Protein AF-A0A7S1ELA1-F1 (afdb_monomer_lite)

Structure (mmCIF, N/CA/C/O backbone):
data_AF-A0A7S1ELA1-F1
#
_entry.id   AF-A0A7S1ELA1-F1
#
loop_
_atom_site.group_PDB
_atom_site.id
_atom_site.type_symbol
_atom_site.label_atom_id
_atom_site.label_alt_id
_atom_site.label_comp_id
_atom_site.label_asym_id
_atom_site.label_entity_id
_atom_site.label_seq_id
_atom_site.pdbx_PDB_ins_code
_atom_site.Cartn_x
_atom_site.Cartn_y
_atom_site.Cartn_z
_atom_site.occupancy
_atom_site.B_iso_or_equiv
_atom_site.auth_seq_id
_atom_site.auth_comp_id
_atom_site.auth_asym_id
_atom_site.auth_atom_id
_atom_site.pdbx_PDB_model_num
ATOM 1 N N . MET A 1 1 ? -22.057 29.064 -6.675 1.00 36.59 1 MET A N 1
ATOM 2 C CA . MET A 1 1 ? -20.783 28.482 -6.208 1.00 36.59 1 MET A CA 1
ATOM 3 C C . MET A 1 1 ? -21.069 27.805 -4.881 1.00 36.59 1 MET A C 1
ATOM 5 O O . MET A 1 1 ? -21.291 28.496 -3.899 1.00 36.59 1 MET A O 1
ATOM 9 N N . SER A 1 2 ? -21.217 26.482 -4.876 1.00 41.62 2 SER A N 1
ATOM 10 C CA . SER A 1 2 ? -21.390 25.714 -3.641 1.00 41.62 2 SER A CA 1
ATOM 11 C C . SER A 1 2 ? -20.034 25.632 -2.949 1.00 41.62 2 SER A C 1
ATOM 13 O O . SER A 1 2 ? -19.127 24.984 -3.473 1.00 41.62 2 SER A O 1
ATOM 15 N N . HIS A 1 3 ? -19.881 26.321 -1.819 1.00 45.28 3 HIS A N 1
ATOM 16 C CA . HIS A 1 3 ? -18.732 26.121 -0.943 1.00 45.28 3 HIS A CA 1
ATOM 17 C C . HIS A 1 3 ? -18.711 24.647 -0.526 1.00 45.28 3 HIS A C 1
ATOM 19 O O . HIS A 1 3 ? -19.636 24.166 0.127 1.00 45.28 3 HIS A O 1
ATOM 25 N N . VAL A 1 4 ? -17.686 23.918 -0.963 1.00 41.56 4 VAL A N 1
ATOM 26 C CA . VAL A 1 4 ? -17.366 22.606 -0.405 1.00 41.56 4 VAL A CA 1
ATOM 27 C C . VAL A 1 4 ? -16.829 22.896 0.990 1.00 41.56 4 VAL A C 1
ATOM 29 O O . VAL A 1 4 ? -15.761 23.489 1.115 1.00 41.56 4 VAL A O 1
ATOM 32 N N . LEU A 1 5 ? -17.619 22.576 2.016 1.00 42.81 5 LEU A N 1
ATOM 33 C CA . LEU A 1 5 ? -17.199 22.690 3.412 1.00 42.81 5 LEU A CA 1
ATOM 34 C C . LEU A 1 5 ? -15.934 21.851 3.598 1.00 42.81 5 LEU A C 1
ATOM 36 O O . LEU A 1 5 ? -15.904 20.680 3.205 1.00 42.81 5 LEU A O 1
ATOM 40 N N . SER A 1 6 ? -14.888 22.459 4.150 1.00 49.41 6 SER A N 1
ATOM 41 C CA . SER A 1 6 ? -13.685 21.725 4.523 1.00 49.41 6 SER A CA 1
ATOM 42 C C . SER A 1 6 ? -14.005 20.736 5.651 1.00 49.41 6 SER A C 1
ATOM 44 O O . SER A 1 6 ? -15.037 20.836 6.322 1.00 49.41 6 SER A O 1
ATOM 46 N N . THR A 1 7 ? -13.130 19.755 5.874 1.00 40.16 7 THR A N 1
ATOM 47 C CA . THR A 1 7 ? -13.287 18.808 6.987 1.00 40.16 7 THR A CA 1
ATOM 48 C C . THR A 1 7 ? -13.355 19.538 8.334 1.00 40.16 7 THR A C 1
ATOM 50 O O . THR A 1 7 ? -14.130 19.138 9.196 1.00 40.16 7 THR A O 1
ATOM 53 N N . GLU A 1 8 ? -12.617 20.643 8.488 1.00 50.28 8 GLU A N 1
ATOM 54 C CA . GLU A 1 8 ? -12.678 21.508 9.674 1.00 50.28 8 GLU A CA 1
ATOM 55 C C . GLU A 1 8 ? -14.036 22.208 9.805 1.00 50.28 8 GLU A C 1
ATOM 57 O O . GLU A 1 8 ? -14.624 22.175 10.884 1.00 50.28 8 GLU A O 1
ATOM 62 N N . ASP A 1 9 ? -14.601 22.733 8.712 1.00 53.78 9 ASP A N 1
ATOM 63 C CA . ASP A 1 9 ? -15.924 23.375 8.744 1.00 53.78 9 ASP A CA 1
ATOM 64 C C . ASP A 1 9 ? -17.039 22.382 9.111 1.00 53.78 9 ASP A C 1
ATOM 66 O O . ASP A 1 9 ? -17.985 22.728 9.822 1.00 53.78 9 ASP A O 1
ATOM 70 N N . LEU A 1 10 ? -16.940 21.131 8.646 1.00 49.41 10 LEU A N 1
ATOM 71 C CA . LEU A 1 10 ? -17.872 20.062 9.017 1.00 49.41 10 LEU A CA 1
ATOM 72 C C . LEU A 1 10 ? -17.740 19.684 10.496 1.00 49.41 10 LEU A C 1
ATOM 74 O O . LEU A 1 10 ? -18.758 19.463 11.154 1.00 49.41 10 LEU A O 1
ATOM 78 N N . ILE A 1 11 ? -16.512 19.636 11.021 1.00 51.12 11 ILE A N 1
ATOM 79 C CA . ILE A 1 11 ? -16.245 19.363 12.437 1.00 51.12 11 ILE A CA 1
ATOM 80 C C . ILE A 1 11 ? -16.787 20.495 13.308 1.00 51.12 11 ILE A C 1
ATOM 82 O O . ILE A 1 11 ? -17.469 20.211 14.288 1.00 51.12 11 ILE A O 1
ATOM 86 N N . ASP A 1 12 ? -16.553 21.758 12.953 1.00 63.66 12 ASP A N 1
ATOM 87 C CA . ASP A 1 12 ? -17.042 22.898 13.732 1.00 63.66 12 ASP A CA 1
ATOM 88 C C . ASP A 1 12 ? -18.564 23.064 13.639 1.00 63.66 12 ASP A C 1
ATOM 90 O O . ASP A 1 12 ? -19.205 23.388 14.640 1.00 63.66 12 ASP A O 1
ATOM 94 N N . THR A 1 13 ? -19.174 22.750 12.492 1.00 63.47 13 THR A N 1
ATOM 95 C CA . THR A 1 13 ? -20.641 22.738 12.338 1.00 63.47 13 THR A CA 1
ATOM 96 C C . THR A 1 13 ? -21.285 21.608 13.145 1.00 63.47 13 THR A C 1
ATOM 98 O O . THR A 1 13 ? -22.308 21.807 13.808 1.00 63.47 13 THR A O 1
ATOM 101 N N . ALA A 1 14 ? -20.686 20.412 13.132 1.00 53.38 14 ALA A N 1
ATOM 102 C CA . ALA A 1 14 ? -21.126 19.307 13.978 1.00 53.38 14 ALA A CA 1
ATOM 103 C C . ALA A 1 14 ? -20.941 19.658 15.461 1.00 53.38 14 ALA A C 1
ATOM 105 O O . ALA A 1 14 ? -21.849 19.449 16.257 1.00 53.38 14 ALA A O 1
ATOM 106 N N . TYR A 1 15 ? -19.817 20.277 15.824 1.00 62.12 15 TYR A N 1
ATOM 107 C CA . TYR A 1 15 ? -19.532 20.717 17.185 1.00 62.12 15 TYR A CA 1
ATOM 108 C C . TYR A 1 15 ? -20.533 21.769 17.665 1.00 62.12 15 TYR A C 1
ATOM 110 O O . TYR A 1 15 ? -21.068 21.640 18.759 1.00 62.12 15 TYR A O 1
ATOM 118 N N . SER A 1 16 ? -20.850 22.787 16.857 1.00 66.69 16 SER A N 1
ATOM 119 C CA . SER A 1 16 ? -21.819 23.819 17.242 1.00 66.69 16 SER A CA 1
ATOM 120 C C . SER A 1 16 ? -23.231 23.269 17.414 1.00 66.69 16 SER A C 1
ATOM 122 O O . SER A 1 16 ? -23.987 23.815 18.210 1.00 66.69 16 SER A O 1
ATOM 124 N N . SER A 1 17 ? -23.573 22.223 16.657 1.00 63.19 17 SER A N 1
ATOM 125 C CA . SER A 1 17 ? -24.885 21.570 16.691 1.00 63.19 17 SER A CA 1
ATOM 126 C C . SER A 1 17 ? -25.002 20.550 17.826 1.00 63.19 17 SER A C 1
ATOM 128 O O . SER A 1 17 ? -26.089 20.348 18.344 1.00 63.19 17 SER A O 1
ATOM 130 N N . LEU A 1 18 ? -23.887 19.928 18.226 1.00 60.69 18 LEU A N 1
ATOM 131 C CA . LEU A 1 18 ? -23.827 18.902 19.271 1.00 60.69 18 LEU A CA 1
ATOM 132 C C . LEU A 1 18 ? -23.407 19.451 20.641 1.00 60.69 18 LEU A C 1
ATOM 134 O O . LEU A 1 18 ? -23.527 18.741 21.636 1.00 60.69 18 LEU A O 1
ATOM 138 N N . LYS A 1 19 ? -22.911 20.695 20.729 1.00 64.12 19 LYS A N 1
ATOM 139 C CA . LYS A 1 19 ? -22.443 21.289 21.997 1.00 64.12 19 LYS A CA 1
ATOM 140 C C . LYS A 1 19 ? -23.517 21.362 23.081 1.00 64.12 19 LYS A C 1
ATOM 142 O O . LYS A 1 19 ? -23.171 21.426 24.253 1.00 64.12 19 LYS A O 1
ATOM 147 N N . ASP A 1 20 ? -24.782 21.411 22.672 1.00 64.88 20 ASP A N 1
ATOM 148 C CA . ASP A 1 20 ? -25.919 21.484 23.586 1.00 64.88 20 ASP A CA 1
ATOM 149 C C . ASP A 1 20 ? -26.372 20.072 24.024 1.00 64.88 20 ASP A C 1
ATOM 151 O O . ASP A 1 20 ? -26.994 19.930 25.075 1.00 64.88 20 ASP A O 1
ATOM 155 N N . ASP A 1 21 ? -25.991 19.028 23.273 1.00 65.62 21 ASP A N 1
ATOM 156 C CA . ASP A 1 21 ? -26.303 17.616 23.545 1.00 65.62 21 ASP A CA 1
ATOM 157 C C . ASP A 1 21 ? -25.185 16.881 24.313 1.00 65.62 21 ASP A C 1
ATOM 159 O O . ASP A 1 21 ? -25.424 15.833 24.918 1.00 65.62 21 ASP A O 1
ATOM 163 N N . PHE A 1 22 ? -23.956 17.408 24.297 1.00 61.78 22 PHE A N 1
ATOM 164 C CA . PHE A 1 22 ? -22.779 16.795 24.919 1.00 61.78 22 PHE A CA 1
ATOM 165 C C . PHE A 1 22 ? -22.140 17.704 25.969 1.00 61.78 22 PHE A C 1
ATOM 167 O O . PHE A 1 22 ? -22.040 18.914 25.798 1.00 61.78 22 PHE A O 1
ATOM 174 N N . ASP A 1 23 ? -21.632 17.098 27.044 1.00 72.69 23 ASP A N 1
ATOM 175 C CA . ASP A 1 23 ? -20.918 17.812 28.103 1.00 72.69 23 ASP A CA 1
ATOM 176 C C . ASP A 1 23 ? -19.706 18.597 27.526 1.00 72.69 23 ASP A C 1
ATOM 178 O O . ASP A 1 23 ? -18.826 17.997 26.892 1.00 72.69 23 ASP A O 1
ATOM 182 N N . PRO A 1 24 ? -19.614 19.926 27.749 1.00 67.81 24 PRO A N 1
ATOM 183 C CA . PRO A 1 24 ? -18.499 20.763 27.299 1.00 67.81 24 PRO A CA 1
ATOM 184 C C . PRO A 1 24 ? -17.113 20.268 27.736 1.00 67.81 24 PRO A C 1
ATOM 186 O O . PRO A 1 24 ? -16.129 20.475 27.015 1.00 67.81 24 PRO A O 1
ATOM 189 N N . ALA A 1 25 ? -17.017 19.596 28.889 1.00 69.56 25 ALA A N 1
ATOM 190 C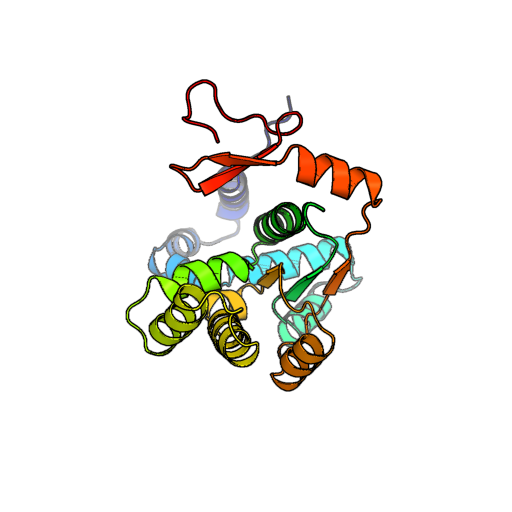 CA . ALA A 1 25 ? -15.783 18.975 29.367 1.00 69.56 25 ALA A CA 1
ATOM 191 C C . ALA A 1 25 ? -15.377 17.768 28.501 1.00 69.56 25 ALA A C 1
ATOM 193 O O . ALA A 1 25 ? -14.196 17.525 28.242 1.00 69.56 25 ALA A O 1
ATOM 194 N N . LEU A 1 26 ? -16.361 17.029 27.993 1.00 65.38 26 LEU A N 1
ATOM 195 C CA . LEU A 1 26 ? -16.178 15.886 27.098 1.00 65.38 26 LEU A CA 1
ATOM 196 C C . LEU A 1 26 ? -15.695 16.355 25.719 1.00 65.38 26 LEU A C 1
ATOM 198 O O . LEU A 1 26 ? -14.779 15.774 25.142 1.00 65.38 26 LEU A O 1
ATOM 202 N N . LEU A 1 27 ? -16.226 17.480 25.242 1.00 63.69 27 LEU A N 1
ATOM 203 C CA . LEU A 1 27 ? -15.816 18.112 23.990 1.00 63.69 27 LEU A CA 1
ATOM 204 C C . LEU A 1 27 ? -14.393 18.694 24.033 1.00 63.69 27 LEU A C 1
ATOM 206 O O . LEU A 1 27 ? -13.625 18.532 23.081 1.00 63.69 27 LEU A O 1
ATOM 210 N N . THR A 1 28 ? -14.000 19.310 25.151 1.00 69.19 28 THR A N 1
ATOM 211 C CA . THR A 1 28 ? -12.598 19.710 25.382 1.00 69.19 28 THR A CA 1
ATOM 212 C C . THR A 1 28 ? -11.673 18.499 25.509 1.00 69.19 28 THR A C 1
ATOM 214 O O . THR A 1 28 ? -10.551 18.540 25.008 1.00 69.19 28 THR A O 1
ATOM 217 N N . THR A 1 29 ? -12.149 17.396 26.095 1.00 71.12 29 THR A N 1
ATOM 218 C CA . THR A 1 29 ? -11.394 16.136 26.197 1.00 71.12 29 THR A CA 1
ATOM 219 C C . THR A 1 29 ? -11.159 15.489 24.829 1.00 71.12 29 THR A C 1
ATOM 221 O O . THR A 1 29 ? -10.041 15.065 24.552 1.00 71.12 29 THR A O 1
ATOM 224 N N . ILE A 1 30 ? -12.153 15.467 23.933 1.00 64.75 30 ILE A N 1
ATOM 225 C CA . ILE A 1 30 ? -11.992 14.963 22.552 1.00 64.75 30 ILE A CA 1
ATOM 226 C C . ILE A 1 30 ? -10.934 15.771 21.784 1.00 64.75 30 ILE A C 1
ATOM 228 O O . ILE A 1 30 ? -10.172 15.213 20.994 1.00 64.75 30 ILE A O 1
ATOM 232 N N . ARG A 1 31 ? -10.850 17.080 22.046 1.00 67.00 31 ARG A N 1
ATOM 233 C CA . ARG A 1 31 ? -9.842 17.980 21.463 1.00 67.00 31 ARG A CA 1
ATOM 234 C C . ARG A 1 31 ? -8.469 17.887 22.141 1.00 67.00 31 ARG A C 1
ATOM 236 O O . ARG A 1 31 ? -7.529 18.532 21.684 1.00 67.00 31 ARG A O 1
ATOM 243 N N . ALA A 1 32 ? -8.319 17.103 23.210 1.00 76.38 32 ALA A N 1
ATOM 244 C CA . ALA A 1 32 ? -7.032 16.949 23.869 1.00 76.38 32 ALA A CA 1
ATOM 245 C C . ALA A 1 32 ? -6.036 16.223 22.940 1.00 76.38 32 ALA A C 1
ATOM 247 O O . ALA A 1 32 ? -6.387 15.188 22.362 1.00 76.38 32 ALA A O 1
ATOM 248 N N . PRO A 1 33 ? -4.768 16.676 22.852 1.00 74.81 33 PRO A N 1
ATOM 249 C CA . PRO A 1 33 ? -3.760 16.059 21.986 1.00 74.81 33 PRO A CA 1
ATOM 250 C C . PRO A 1 33 ? -3.589 14.556 22.221 1.00 74.81 33 PRO A C 1
ATOM 252 O O . PRO A 1 33 ? -3.361 13.801 21.288 1.00 74.81 33 PRO A O 1
ATOM 255 N N . LEU A 1 34 ? -3.747 14.094 23.465 1.00 73.94 34 LEU A N 1
ATOM 256 C CA . LEU A 1 34 ? -3.709 12.672 23.817 1.00 73.94 34 LEU A CA 1
ATOM 257 C C . LEU A 1 34 ? -4.798 11.851 23.110 1.00 73.94 34 LEU A C 1
ATOM 259 O O . LEU A 1 34 ? -4.508 10.762 22.616 1.00 73.94 34 LEU A O 1
ATOM 263 N N . VAL A 1 35 ? -6.025 12.370 23.038 1.00 73.56 35 VAL A N 1
ATOM 264 C CA . VAL A 1 35 ? -7.159 11.686 22.401 1.00 73.56 35 VAL A CA 1
ATOM 265 C C . VAL A 1 35 ? -7.010 11.707 20.883 1.00 73.56 35 VAL A C 1
ATOM 267 O O . VAL A 1 35 ? -7.183 10.671 20.243 1.00 73.56 35 VAL A O 1
ATOM 270 N N . GLN A 1 36 ? -6.590 12.837 20.310 1.00 72.56 36 GLN A N 1
ATOM 271 C CA . GLN A 1 36 ? -6.294 12.931 18.877 1.00 72.56 36 GLN A CA 1
ATOM 272 C C . GLN A 1 36 ? -5.125 12.028 18.464 1.00 72.56 36 GLN A C 1
ATOM 274 O O . GLN A 1 36 ? -5.201 11.344 17.442 1.00 72.56 36 GLN A O 1
ATOM 279 N N . ASN A 1 37 ? -4.074 11.953 19.285 1.00 76.94 37 ASN A N 1
ATOM 280 C CA . ASN A 1 37 ? -2.941 11.061 19.058 1.00 76.94 37 ASN A CA 1
ATOM 281 C C . ASN A 1 37 ? -3.366 9.596 19.101 1.00 76.94 37 ASN A C 1
ATOM 283 O O . ASN A 1 37 ? -2.928 8.820 18.259 1.00 76.94 37 ASN A O 1
ATOM 287 N N . TYR A 1 38 ? -4.222 9.209 20.050 1.00 78.56 38 TYR A N 1
ATOM 288 C CA . TYR A 1 38 ? -4.768 7.854 20.099 1.00 78.56 38 TYR A CA 1
ATOM 289 C C . TYR A 1 38 ? -5.617 7.548 18.862 1.00 78.56 38 TYR A C 1
ATOM 291 O O . TYR A 1 38 ? -5.374 6.548 18.191 1.00 78.56 38 TYR A O 1
ATOM 299 N N . ALA A 1 39 ? -6.561 8.430 18.518 1.00 75.19 39 ALA A N 1
ATOM 300 C CA . ALA A 1 39 ? -7.439 8.246 17.366 1.00 75.19 39 ALA A CA 1
ATOM 301 C C . ALA A 1 39 ? -6.653 8.128 16.051 1.00 75.19 39 ALA A C 1
ATOM 303 O O . ALA A 1 39 ? -6.975 7.280 15.219 1.00 75.19 39 ALA A O 1
ATOM 304 N N . SER A 1 40 ? -5.593 8.927 15.904 1.00 72.38 40 SER A N 1
ATOM 305 C CA . SER A 1 40 ? -4.692 8.885 14.751 1.00 72.38 40 SER A CA 1
ATOM 306 C C . SER A 1 40 ? -3.852 7.607 14.738 1.00 72.38 40 SER A C 1
ATOM 308 O O . SER A 1 40 ? -3.821 6.896 13.738 1.00 72.38 40 SER A O 1
ATOM 310 N N . LYS A 1 41 ? -3.195 7.284 15.860 1.00 76.94 41 LYS A N 1
ATOM 311 C CA . LYS A 1 41 ? -2.288 6.133 15.988 1.00 76.94 41 LYS A CA 1
ATOM 312 C C . LYS A 1 41 ? -3.001 4.795 15.809 1.00 76.94 41 LYS A C 1
ATOM 314 O O . LYS A 1 41 ? -2.445 3.885 15.202 1.00 76.94 41 LYS A O 1
ATOM 319 N N . GLU A 1 42 ? -4.204 4.677 16.356 1.00 78.25 42 GLU A N 1
ATOM 320 C CA . GLU A 1 42 ? -5.014 3.459 16.293 1.00 78.25 42 GLU A CA 1
ATOM 321 C C . GLU A 1 42 ? -6.028 3.496 15.135 1.00 78.25 42 GLU A C 1
ATOM 323 O O . GLU A 1 42 ? -6.870 2.611 15.022 1.00 78.25 42 GLU A O 1
ATOM 328 N N . HIS A 1 43 ? -5.945 4.500 14.252 1.00 77.31 43 HIS A N 1
ATOM 329 C CA . HIS A 1 43 ? -6.754 4.613 13.030 1.00 77.31 43 HIS A CA 1
ATOM 330 C C . HIS A 1 43 ? -8.276 4.597 13.262 1.00 77.31 43 HIS A C 1
ATOM 332 O O . HIS A 1 43 ? -9.055 4.189 12.395 1.00 77.31 43 HIS A O 1
ATOM 338 N N . VAL A 1 44 ? -8.711 5.081 14.426 1.00 80.50 44 VAL A N 1
ATOM 339 C CA . VAL A 1 44 ? -10.112 5.058 14.871 1.00 80.50 44 VAL A CA 1
ATOM 340 C C . VAL A 1 44 ? -11.002 5.864 13.927 1.00 80.50 44 VAL A C 1
ATOM 342 O O . VAL A 1 44 ? -12.091 5.419 13.573 1.00 80.50 44 VAL A O 1
ATOM 345 N N . GLU A 1 45 ? -10.532 7.026 13.470 1.00 77.56 45 GLU A N 1
ATOM 346 C CA . GLU A 1 45 ? -11.290 7.887 12.556 1.00 77.56 45 GLU A CA 1
ATOM 347 C C . GLU A 1 45 ? -11.566 7.195 11.214 1.00 77.56 45 GLU A C 1
ATOM 349 O O . GLU A 1 45 ? -12.704 7.181 10.739 1.00 77.56 45 GLU A O 1
ATOM 354 N N . ALA A 1 46 ? -10.545 6.563 10.626 1.00 73.31 46 ALA A N 1
ATOM 355 C CA . ALA A 1 46 ? -10.675 5.847 9.361 1.00 73.31 46 ALA A CA 1
ATOM 356 C C . ALA A 1 46 ? -11.678 4.689 9.479 1.00 73.31 46 ALA A C 1
ATOM 358 O O . ALA A 1 46 ? -12.564 4.548 8.632 1.00 73.31 46 ALA A O 1
ATOM 359 N N . MET A 1 47 ? -11.592 3.915 10.566 1.00 79.50 47 MET A N 1
ATOM 360 C CA . MET A 1 47 ? -12.528 2.832 10.868 1.00 79.50 47 MET A CA 1
ATOM 361 C C . MET A 1 47 ? -13.970 3.344 10.983 1.00 79.50 47 MET A C 1
ATOM 363 O O . MET A 1 47 ? -14.862 2.851 10.288 1.00 79.50 47 MET A O 1
ATOM 367 N N . LEU A 1 48 ? -14.208 4.369 11.809 1.00 83.19 48 LEU A N 1
ATOM 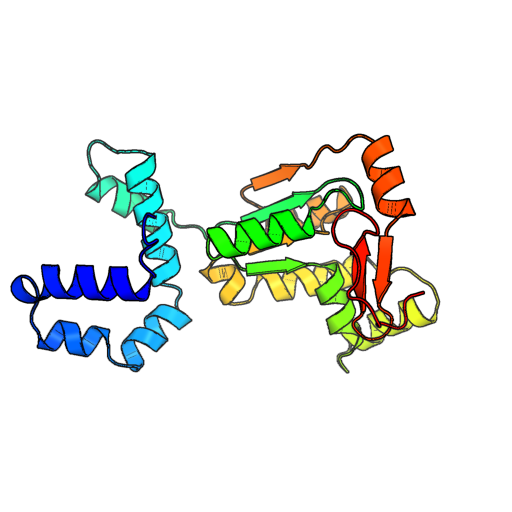368 C CA . LEU A 1 48 ? -15.544 4.938 12.011 1.00 83.19 48 LEU A CA 1
ATOM 369 C C . LEU A 1 48 ? -16.124 5.516 10.715 1.00 83.19 48 LEU A C 1
ATOM 371 O O . LEU A 1 48 ? -17.296 5.287 10.408 1.00 83.19 48 LEU A O 1
ATOM 375 N N . ARG A 1 49 ? -15.305 6.203 9.909 1.00 79.25 49 ARG A N 1
ATOM 376 C CA . ARG A 1 49 ? -15.718 6.738 8.605 1.00 79.25 49 ARG A CA 1
ATOM 377 C C . ARG A 1 49 ? -16.166 5.628 7.657 1.00 79.25 49 ARG A C 1
ATOM 379 O O . ARG A 1 49 ? -17.164 5.792 6.955 1.00 79.25 49 ARG A O 1
ATOM 386 N N . GLN A 1 50 ? -15.459 4.499 7.626 1.00 75.25 50 GLN A N 1
ATOM 387 C CA . GLN A 1 50 ? -15.839 3.369 6.776 1.00 75.25 50 GLN A CA 1
ATOM 388 C C . GLN A 1 50 ? -17.140 2.708 7.225 1.00 75.25 50 GLN A C 1
ATOM 390 O O . GLN A 1 50 ? -17.987 2.417 6.377 1.00 75.25 50 GLN A O 1
ATOM 395 N N . ILE A 1 51 ? -17.309 2.511 8.533 1.00 84.06 51 ILE A N 1
ATOM 396 C CA . ILE A 1 51 ? -18.542 1.977 9.117 1.00 84.06 51 ILE A CA 1
ATOM 397 C C . ILE A 1 51 ? -19.723 2.890 8.764 1.00 84.06 51 ILE A C 1
ATOM 399 O O . ILE A 1 51 ? -20.733 2.420 8.241 1.00 84.06 51 ILE A O 1
ATOM 403 N N . LEU A 1 52 ? -19.569 4.204 8.954 1.00 85.38 52 LEU A N 1
ATOM 404 C CA . LEU A 1 52 ? -20.597 5.189 8.626 1.00 85.38 52 LEU A CA 1
ATOM 405 C C . LEU A 1 52 ? -20.967 5.162 7.137 1.00 85.38 52 LEU A C 1
ATOM 407 O O . LEU A 1 52 ? -22.145 5.077 6.797 1.00 85.38 52 LEU A O 1
ATOM 411 N N . LEU A 1 53 ? -19.975 5.192 6.240 1.00 81.44 53 LEU A N 1
ATOM 412 C CA . LEU A 1 53 ? -20.219 5.113 4.796 1.00 81.44 53 LEU A CA 1
ATOM 413 C C . LEU A 1 53 ? -20.993 3.848 4.423 1.00 81.44 53 LEU A C 1
ATOM 415 O O . LEU A 1 53 ? -21.875 3.897 3.569 1.00 81.44 53 LEU A O 1
ATOM 419 N N . ARG A 1 54 ? -20.682 2.720 5.062 1.00 82.38 54 ARG A N 1
ATOM 420 C CA . ARG A 1 54 ? -21.341 1.448 4.789 1.00 82.38 54 ARG A CA 1
ATOM 421 C C . ARG A 1 54 ? -22.802 1.453 5.241 1.00 82.38 54 ARG A C 1
ATOM 423 O O . ARG A 1 54 ? -23.662 1.046 4.469 1.00 82.38 54 ARG A O 1
ATOM 430 N N . ILE A 1 55 ? -23.091 2.000 6.422 1.00 88.25 55 ILE A N 1
ATOM 431 C CA . ILE A 1 55 ? -24.467 2.196 6.908 1.00 88.25 55 ILE A CA 1
ATOM 432 C C . ILE A 1 55 ? -25.270 3.072 5.933 1.00 88.25 55 ILE A C 1
ATOM 434 O O . ILE A 1 55 ? -26.403 2.736 5.593 1.00 88.25 55 ILE A O 1
ATOM 438 N N . LEU A 1 56 ? -24.684 4.173 5.448 1.00 87.56 56 LEU A N 1
ATOM 439 C CA . LEU A 1 56 ? -25.354 5.099 4.524 1.00 87.56 56 LEU A CA 1
ATOM 440 C C . LEU A 1 56 ? -25.620 4.489 3.138 1.00 87.56 56 LEU A C 1
ATOM 442 O O . LEU A 1 56 ? -26.635 4.808 2.513 1.00 87.56 56 LEU A O 1
ATOM 446 N N . LEU A 1 57 ? -24.706 3.646 2.649 1.00 81.38 57 LEU A N 1
ATOM 447 C CA . LEU A 1 57 ? -24.822 2.989 1.346 1.00 81.38 57 LEU A CA 1
ATOM 448 C C . LEU A 1 57 ? -25.800 1.811 1.379 1.00 81.38 57 LEU A C 1
ATOM 450 O O . LEU A 1 57 ? -26.670 1.732 0.515 1.00 81.38 57 LEU A O 1
ATOM 454 N N . ASP A 1 58 ? -25.682 0.932 2.374 1.00 87.88 58 ASP A N 1
ATOM 455 C CA . ASP A 1 58 ? -26.467 -0.304 2.446 1.00 87.88 58 ASP A CA 1
ATOM 456 C C . ASP A 1 58 ? -27.876 -0.071 3.017 1.00 87.88 58 ASP A C 1
ATOM 458 O O . ASP A 1 58 ? -28.776 -0.866 2.757 1.00 87.88 58 ASP A O 1
ATOM 462 N N . ARG A 1 59 ? -28.083 1.026 3.765 1.00 92.25 59 ARG A N 1
ATOM 463 C CA . ARG A 1 59 ? -29.370 1.429 4.369 1.00 92.25 59 ARG A CA 1
ATOM 464 C C . ARG A 1 59 ? -30.088 0.272 5.092 1.00 92.25 59 ARG A C 1
ATOM 466 O O . ARG A 1 59 ? -31.234 -0.037 4.760 1.00 92.25 59 ARG A O 1
ATOM 473 N N . PRO A 1 60 ? -29.435 -0.378 6.070 1.00 94.50 60 PRO A N 1
ATOM 474 C CA . PRO A 1 60 ? -30.027 -1.504 6.785 1.00 94.50 60 PRO A CA 1
ATOM 475 C C . PRO A 1 60 ? -31.278 -1.073 7.562 1.00 94.50 60 PRO A C 1
ATOM 477 O O . PRO A 1 60 ? -31.321 0.016 8.133 1.00 94.50 60 PRO A O 1
ATOM 480 N N . GLU A 1 61 ? -32.264 -1.966 7.660 1.00 96.06 61 GLU A N 1
ATOM 481 C CA . GLU A 1 61 ? -33.485 -1.748 8.454 1.00 96.06 61 GLU A CA 1
ATOM 482 C C . GLU A 1 61 ? -33.175 -1.552 9.953 1.00 96.06 61 GLU A C 1
ATOM 484 O O . GLU A 1 61 ? -33.845 -0.791 10.653 1.00 96.06 61 GLU A O 1
ATOM 489 N N . HIS A 1 62 ? -32.099 -2.183 10.442 1.00 95.62 62 HIS A N 1
ATOM 490 C CA . HIS A 1 62 ? -31.623 -2.078 11.821 1.00 95.62 62 HIS A CA 1
ATOM 491 C C . HIS A 1 62 ? -30.140 -1.654 11.871 1.00 95.62 62 HIS A C 1
ATOM 493 O O . HIS A 1 62 ? -29.253 -2.511 11.846 1.00 95.62 62 HIS A O 1
ATOM 499 N N . PRO A 1 63 ? -29.832 -0.345 11.970 1.00 91.75 63 PRO A N 1
ATOM 500 C CA . PRO A 1 63 ? -28.466 0.161 11.819 1.00 91.75 63 PRO A CA 1
ATOM 501 C C . PRO A 1 63 ? -27.524 -0.199 12.975 1.00 91.75 63 PRO A C 1
ATOM 503 O O . PRO A 1 63 ? -26.342 -0.409 12.733 1.00 91.75 63 PRO A O 1
ATOM 506 N N . VAL A 1 64 ? -28.011 -0.308 14.218 1.00 92.50 64 VAL A N 1
ATOM 507 C CA . VAL A 1 64 ? -27.150 -0.632 15.375 1.00 92.50 64 VAL A CA 1
ATOM 508 C C . VAL A 1 64 ? -26.672 -2.092 15.356 1.00 92.50 64 VAL A C 1
ATOM 510 O O . VAL A 1 64 ? -25.461 -2.291 15.441 1.00 92.50 64 VAL A O 1
ATOM 513 N N . PRO A 1 65 ? -27.540 -3.117 15.197 1.00 94.00 65 PRO A N 1
ATOM 514 C CA . PRO A 1 65 ? -27.081 -4.496 15.011 1.00 94.00 65 PRO A CA 1
ATOM 515 C C . PRO A 1 65 ? -26.130 -4.639 13.820 1.00 94.00 65 PRO A C 1
ATOM 517 O O . PRO A 1 65 ? -25.048 -5.198 13.966 1.00 94.00 65 PRO A O 1
ATOM 520 N N . TYR A 1 66 ? -26.478 -4.020 12.688 1.00 90.81 66 TYR A N 1
ATOM 521 C CA . TYR A 1 66 ? -25.626 -3.995 11.503 1.00 90.81 66 TYR A CA 1
ATOM 522 C C . TYR A 1 66 ? -24.243 -3.392 11.792 1.00 90.81 66 TYR A C 1
ATOM 524 O O . TYR A 1 66 ? -23.225 -3.928 11.369 1.00 90.81 66 TYR A O 1
ATOM 532 N N . MET A 1 67 ? -24.182 -2.303 12.562 1.00 89.81 67 MET A N 1
ATOM 533 C CA . MET A 1 67 ? -22.925 -1.678 12.968 1.00 89.81 67 MET A CA 1
ATOM 534 C C . MET A 1 67 ? -22.082 -2.583 13.877 1.00 89.81 67 MET A C 1
ATOM 536 O O . MET A 1 67 ? -20.865 -2.627 13.724 1.00 89.81 67 MET A O 1
ATOM 540 N N . ILE A 1 68 ? -22.703 -3.316 14.806 1.00 90.00 68 ILE A N 1
ATOM 541 C CA . ILE A 1 68 ? -21.999 -4.287 15.659 1.00 90.00 68 ILE A CA 1
ATOM 542 C C . ILE A 1 68 ? -21.365 -5.383 14.800 1.00 90.00 68 ILE A C 1
ATOM 544 O O . ILE A 1 68 ? -20.207 -5.738 15.025 1.00 90.00 68 ILE A O 1
ATOM 548 N N . ASP A 1 69 ? -22.101 -5.894 13.816 1.00 89.56 69 ASP A N 1
ATOM 549 C CA . ASP A 1 69 ? -21.599 -6.920 12.904 1.00 89.56 69 ASP A CA 1
ATOM 550 C C . ASP A 1 69 ? -20.466 -6.367 12.029 1.00 89.56 69 ASP A C 1
ATOM 552 O O . ASP A 1 69 ? -19.403 -6.982 11.949 1.00 89.56 69 ASP A O 1
ATOM 556 N N . LEU A 1 70 ? -20.607 -5.141 11.509 1.00 86.69 70 LEU A N 1
ATOM 557 C CA . LEU A 1 70 ? -19.528 -4.448 10.798 1.00 86.69 70 LEU A CA 1
ATOM 558 C C . LEU A 1 70 ? -18.262 -4.282 11.640 1.00 86.69 70 LEU A C 1
ATOM 560 O O . LEU A 1 70 ? -17.168 -4.408 11.103 1.00 86.69 70 LEU A O 1
ATOM 564 N N . ILE A 1 71 ? -18.385 -3.977 12.933 1.00 86.38 71 ILE A N 1
ATOM 565 C CA . ILE A 1 71 ? -17.229 -3.825 13.828 1.00 86.38 71 ILE A CA 1
ATOM 566 C C . ILE A 1 71 ? -16.558 -5.181 14.069 1.00 86.38 71 ILE A C 1
ATOM 568 O O . ILE A 1 71 ? -15.332 -5.272 14.035 1.00 86.38 71 ILE A O 1
ATOM 572 N N . LYS A 1 72 ? -17.341 -6.243 14.290 1.00 84.69 72 LYS A N 1
ATOM 573 C CA . LYS A 1 72 ? -16.817 -7.606 14.489 1.00 84.69 72 LYS A CA 1
ATOM 574 C C . LYS A 1 72 ? -16.090 -8.133 13.257 1.00 84.69 72 LYS A C 1
ATOM 576 O O . LYS A 1 72 ? -15.098 -8.847 13.386 1.00 84.69 72 LYS A O 1
ATOM 581 N N . GLU A 1 73 ? -16.595 -7.789 12.081 1.00 81.44 73 GLU A N 1
ATOM 582 C CA . GLU A 1 73 ? -16.058 -8.218 10.794 1.00 81.44 73 GLU A CA 1
ATOM 583 C C . GLU A 1 73 ? -15.124 -7.183 10.168 1.00 81.44 73 GLU A C 1
ATOM 585 O O . GLU A 1 73 ? -14.665 -7.387 9.043 1.00 81.44 73 GLU A O 1
ATOM 590 N N . TYR A 1 74 ? -14.818 -6.084 10.870 1.00 76.56 74 TYR A N 1
ATOM 591 C CA . TYR A 1 74 ? -14.025 -5.003 10.304 1.00 76.56 74 TYR A CA 1
ATOM 592 C C . TYR A 1 74 ? -12.662 -5.535 9.870 1.00 76.56 74 TYR A C 1
ATOM 594 O O . TYR A 1 74 ? -11.823 -5.964 10.669 1.00 76.56 74 TYR A O 1
ATOM 602 N N . ARG A 1 75 ? -12.448 -5.497 8.559 1.00 80.44 75 ARG A N 1
ATOM 603 C CA . ARG A 1 75 ? -11.172 -5.776 7.923 1.00 80.44 75 ARG A CA 1
ATOM 604 C C . ARG A 1 75 ? -10.772 -4.522 7.154 1.00 80.44 75 ARG A C 1
ATOM 606 O O . ARG A 1 75 ? -11.567 -4.066 6.328 1.00 80.44 75 ARG A O 1
ATOM 613 N N . PRO A 1 76 ? -9.569 -3.977 7.393 1.00 83.31 76 PRO A N 1
ATOM 614 C CA . PRO A 1 76 ? -9.048 -2.879 6.594 1.00 83.31 76 PRO A CA 1
ATOM 615 C C . PRO A 1 76 ? -9.126 -3.219 5.104 1.00 83.31 76 PRO A C 1
ATOM 617 O O . PRO A 1 76 ? -8.904 -4.368 4.712 1.00 83.31 76 PRO A O 1
ATOM 620 N N . ARG A 1 77 ? -9.469 -2.2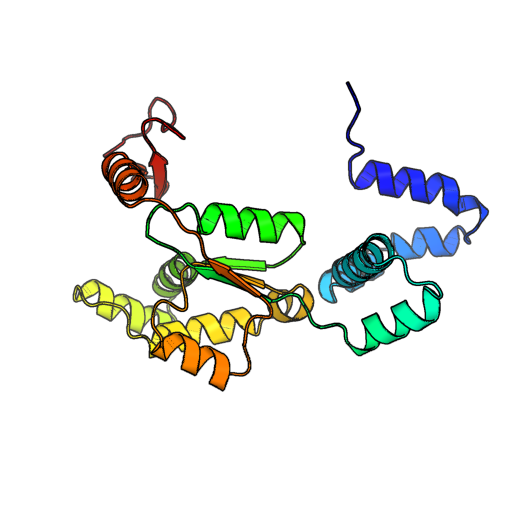32 4.274 1.00 88.94 77 ARG A N 1
ATOM 621 C CA . ARG A 1 77 ? -9.685 -2.466 2.842 1.00 88.94 77 ARG A CA 1
ATOM 622 C C . ARG A 1 77 ? -8.361 -2.695 2.139 1.00 88.94 77 ARG A C 1
ATOM 624 O O . ARG A 1 77 ? -7.457 -1.874 2.257 1.00 88.94 77 ARG A O 1
ATOM 631 N N . THR A 1 78 ? -8.271 -3.775 1.378 1.00 94.31 78 THR A N 1
ATOM 632 C CA . THR A 1 78 ? -7.059 -4.128 0.637 1.00 94.31 78 THR A CA 1
ATOM 633 C C . THR A 1 78 ? -7.374 -4.290 -0.839 1.00 94.31 78 THR A C 1
ATOM 635 O O . THR A 1 78 ? -8.340 -4.959 -1.210 1.00 94.31 78 THR A O 1
ATOM 638 N N . ALA A 1 79 ? -6.586 -3.657 -1.701 1.00 96.62 79 ALA A N 1
ATOM 639 C CA . ALA A 1 79 ? -6.801 -3.727 -3.137 1.00 96.62 79 ALA A CA 1
ATOM 640 C C . ALA A 1 79 ? -5.494 -3.752 -3.924 1.00 96.62 79 ALA A C 1
ATOM 642 O O . ALA A 1 79 ? -4.496 -3.163 -3.517 1.00 96.62 79 ALA A O 1
ATOM 643 N N . VAL A 1 80 ? -5.519 -4.385 -5.093 1.00 96.88 80 VAL A N 1
ATOM 644 C CA . VAL A 1 80 ? -4.434 -4.306 -6.077 1.00 96.88 80 VAL A CA 1
ATOM 645 C C . VAL A 1 80 ? -4.963 -3.683 -7.362 1.00 96.88 80 VAL A C 1
ATOM 647 O O . VAL A 1 80 ? -6.045 -4.042 -7.824 1.00 96.88 80 VAL A O 1
ATOM 650 N N . VAL A 1 81 ? -4.185 -2.784 -7.965 1.00 96.38 81 VAL A N 1
ATOM 651 C CA . VAL A 1 81 ? -4.451 -2.222 -9.294 1.00 96.38 81 VAL A CA 1
ATOM 652 C C . VAL A 1 81 ? -3.486 -2.830 -10.314 1.00 96.38 81 VAL A C 1
ATOM 654 O O . VAL A 1 81 ? -2.274 -2.607 -10.260 1.00 96.38 81 VAL A O 1
ATOM 657 N N . ILE A 1 82 ? -4.030 -3.574 -11.278 1.00 93.00 82 ILE A N 1
ATOM 658 C CA . ILE A 1 82 ? -3.288 -4.204 -12.378 1.00 93.00 82 ILE A CA 1
ATOM 659 C C . ILE A 1 82 ? -3.712 -3.640 -13.736 1.00 93.00 82 ILE A C 1
ATOM 661 O O . ILE A 1 82 ? -4.762 -3.021 -13.876 1.00 93.00 82 ILE A O 1
ATOM 665 N N . GLY A 1 83 ? -2.871 -3.821 -14.753 1.00 90.19 83 GLY A N 1
ATOM 666 C CA . GLY A 1 83 ? -3.097 -3.290 -16.099 1.00 90.19 83 GLY A CA 1
ATOM 667 C C . GLY A 1 83 ? -1.797 -2.984 -16.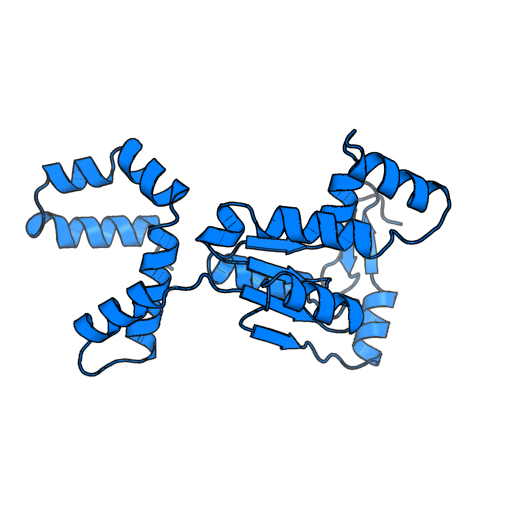850 1.00 90.19 83 GLY A C 1
ATOM 668 O O . GLY A 1 83 ? -0.712 -3.014 -16.248 1.00 90.19 83 GLY A O 1
ATOM 669 N N . PRO A 1 84 ? -1.879 -2.651 -18.148 1.00 89.38 84 PRO A N 1
ATOM 670 C CA . PRO A 1 84 ? -0.712 -2.469 -19.007 1.00 89.38 84 PRO A CA 1
ATOM 671 C C . PRO A 1 84 ? 0.148 -1.265 -18.580 1.00 89.38 84 PRO A C 1
ATOM 673 O O . PRO A 1 84 ? -0.314 -0.401 -17.822 1.00 89.38 84 PRO A O 1
ATOM 676 N N . PRO A 1 85 ? 1.431 -1.190 -18.984 1.00 84.56 85 PRO A N 1
ATOM 677 C CA . PRO A 1 85 ? 2.258 -0.005 -18.742 1.00 84.56 85 PRO A CA 1
ATOM 678 C C . PRO A 1 85 ? 1.561 1.264 -19.258 1.00 84.56 85 PRO A C 1
ATOM 680 O O . PRO A 1 85 ? 0.717 1.204 -20.142 1.00 84.56 85 PRO A O 1
ATOM 683 N N . ALA A 1 86 ? 1.850 2.412 -18.640 1.00 84.44 86 ALA A N 1
ATOM 684 C CA . ALA A 1 86 ? 1.228 3.702 -18.974 1.00 84.44 86 ALA A CA 1
ATOM 685 C C . ALA A 1 86 ? -0.324 3.753 -18.935 1.00 84.44 86 ALA A C 1
ATOM 687 O O . ALA A 1 86 ? -0.928 4.744 -19.346 1.00 84.44 86 ALA A O 1
ATOM 688 N N . SER A 1 87 ? -1.006 2.749 -18.368 1.00 88.56 87 SER A N 1
ATOM 689 C CA . SER A 1 87 ? -2.473 2.763 -18.261 1.00 88.56 87 SER A CA 1
ATOM 690 C C . SER A 1 87 ? -3.021 3.785 -17.258 1.00 88.56 87 SER A C 1
ATOM 692 O O . SER A 1 87 ? -4.186 4.160 -17.359 1.00 88.56 87 SER A O 1
ATOM 694 N N . GLY A 1 88 ? -2.184 4.276 -16.336 1.00 88.50 88 GLY A N 1
ATOM 695 C CA . GLY A 1 88 ? -2.585 5.190 -15.259 1.00 88.50 88 GLY A CA 1
ATOM 696 C C . GLY A 1 88 ? -2.842 4.507 -13.910 1.00 88.50 88 GLY A C 1
ATOM 697 O O . GLY A 1 88 ? -3.442 5.122 -13.035 1.00 88.50 88 GLY A O 1
ATOM 698 N N . LYS A 1 89 ? -2.375 3.260 -13.719 1.00 92.88 89 LYS A N 1
ATOM 699 C CA . LYS A 1 89 ? -2.559 2.487 -12.469 1.00 92.88 89 LYS A CA 1
ATOM 700 C C . LYS A 1 89 ? -2.171 3.256 -11.219 1.00 92.88 89 LYS A C 1
ATOM 702 O O . LYS A 1 89 ? -2.940 3.267 -10.271 1.00 92.88 89 LYS A O 1
ATOM 707 N N . ARG A 1 90 ? -0.996 3.894 -11.243 1.00 92.44 90 ARG A N 1
ATOM 708 C CA . ARG A 1 90 ? -0.467 4.653 -10.110 1.00 92.44 90 ARG A CA 1
ATOM 709 C C . ARG A 1 90 ? -1.422 5.781 -9.727 1.00 92.44 90 ARG A C 1
ATOM 711 O O . ARG A 1 90 ? -1.887 5.818 -8.601 1.00 92.44 90 ARG A O 1
ATOM 718 N N . THR A 1 91 ? -1.818 6.607 -10.693 1.00 92.31 91 THR A N 1
ATOM 719 C CA . THR A 1 91 ? -2.784 7.695 -10.479 1.00 92.31 91 THR A CA 1
ATOM 720 C C . THR A 1 91 ? -4.128 7.185 -9.955 1.00 92.31 91 THR A C 1
ATOM 722 O O . THR A 1 91 ? -4.724 7.798 -9.072 1.00 92.31 91 THR A O 1
ATOM 725 N N . LEU A 1 92 ? -4.616 6.049 -10.468 1.00 94.12 92 LEU A N 1
ATOM 726 C CA . LEU A 1 92 ? -5.837 5.426 -9.958 1.00 94.12 92 LEU A CA 1
ATOM 727 C C . LEU A 1 92 ? -5.659 4.937 -8.511 1.00 94.12 92 LEU A C 1
ATOM 729 O O . LEU A 1 92 ? -6.522 5.201 -7.677 1.00 94.12 92 LEU A O 1
ATOM 733 N N . ALA A 1 93 ? -4.554 4.256 -8.207 1.00 95.94 93 ALA A N 1
ATOM 734 C CA . ALA A 1 93 ? -4.235 3.757 -6.873 1.00 95.94 93 ALA A CA 1
ATOM 735 C C . ALA A 1 93 ? -4.100 4.905 -5.860 1.00 95.94 93 ALA A C 1
ATOM 737 O O . ALA A 1 93 ? -4.763 4.871 -4.827 1.00 95.94 93 ALA A O 1
ATOM 738 N N . GLU A 1 94 ? -3.356 5.962 -6.191 1.00 95.06 94 GLU A N 1
ATOM 739 C CA . GLU A 1 94 ? -3.244 7.192 -5.395 1.00 95.06 94 GLU A CA 1
ATOM 740 C C . GLU A 1 94 ? -4.617 7.834 -5.154 1.00 95.06 94 GLU A C 1
ATOM 742 O O . GLU A 1 94 ? -4.968 8.184 -4.027 1.00 95.06 94 GLU A O 1
ATOM 747 N N . GLY A 1 95 ? -5.443 7.951 -6.199 1.00 93.94 95 GLY A N 1
ATOM 748 C CA . GLY A 1 95 ? -6.792 8.504 -6.087 1.00 93.94 95 GLY A CA 1
ATOM 749 C C . GLY A 1 95 ? -7.703 7.681 -5.170 1.00 93.94 95 GLY A C 1
ATOM 750 O O . GLY A 1 95 ? -8.455 8.246 -4.371 1.00 93.94 95 GLY A O 1
ATOM 751 N N . ILE A 1 96 ? -7.620 6.349 -5.248 1.00 93.00 96 ILE A N 1
ATOM 752 C CA . ILE A 1 96 ? -8.343 5.429 -4.359 1.00 93.00 96 ILE A CA 1
ATOM 753 C C . ILE A 1 96 ? -7.849 5.585 -2.920 1.00 93.00 96 ILE A C 1
ATOM 755 O O . ILE A 1 96 ? -8.678 5.732 -2.018 1.00 93.00 96 ILE A O 1
ATOM 759 N N . ALA A 1 97 ? -6.530 5.593 -2.714 1.00 93.31 97 ALA A N 1
ATOM 760 C CA . ALA A 1 97 ? -5.900 5.744 -1.409 1.00 93.31 97 ALA A CA 1
ATOM 761 C C . ALA A 1 97 ? -6.369 7.028 -0.722 1.00 93.31 97 ALA A C 1
ATOM 763 O O . ALA A 1 97 ? -6.960 6.976 0.356 1.00 93.31 97 ALA A O 1
ATOM 764 N N . ASN A 1 98 ? -6.242 8.163 -1.412 1.00 89.62 98 ASN A N 1
ATOM 765 C CA . ASN A 1 98 ? -6.640 9.475 -0.911 1.00 89.62 98 ASN A CA 1
ATOM 766 C C . ASN A 1 98 ? -8.140 9.546 -0.592 1.00 89.62 98 ASN A C 1
ATOM 768 O O . ASN A 1 98 ? -8.545 10.067 0.445 1.00 89.62 98 ASN A O 1
ATOM 772 N N . ARG A 1 99 ? -8.996 8.999 -1.465 1.00 86.12 99 ARG A N 1
ATOM 773 C CA . ARG A 1 99 ? -10.454 9.064 -1.280 1.00 86.12 99 ARG A CA 1
ATOM 774 C C . ARG A 1 99 ? -10.939 8.195 -0.119 1.00 86.12 99 ARG A C 1
ATOM 776 O O . ARG A 1 99 ? -11.865 8.587 0.604 1.00 86.12 99 ARG A O 1
ATOM 783 N N . LEU A 1 100 ? -10.356 7.008 0.031 1.00 84.56 100 LEU A N 1
ATOM 784 C CA . LEU A 1 100 ? -10.767 6.008 1.017 1.00 84.56 100 LEU A CA 1
ATOM 785 C C . LEU A 1 100 ? -9.941 6.046 2.312 1.00 84.56 100 LEU A C 1
ATOM 787 O O . LEU A 1 100 ? -10.305 5.352 3.260 1.00 84.56 100 LEU A O 1
ATOM 791 N N . GLY A 1 101 ? -8.896 6.874 2.370 1.00 84.75 101 GLY A N 1
ATOM 792 C CA . GLY A 1 101 ? -7.978 6.956 3.505 1.00 84.75 101 GLY A CA 1
ATOM 793 C C . GLY A 1 101 ? -7.129 5.695 3.676 1.00 84.75 101 GLY A C 1
ATOM 794 O O . GLY A 1 101 ? -6.885 5.302 4.811 1.00 84.75 101 GLY A O 1
ATOM 795 N N . LEU A 1 102 ? -6.750 5.039 2.575 1.00 91.31 102 LEU A N 1
ATOM 796 C CA . LEU A 1 102 ? -5.879 3.854 2.573 1.00 91.31 102 LEU A CA 1
ATOM 797 C C . LEU A 1 102 ? -4.424 4.269 2.355 1.00 91.31 102 LEU A C 1
ATOM 799 O O . LEU A 1 102 ? -4.161 5.348 1.832 1.00 91.31 102 LEU A O 1
ATOM 803 N N . GLU A 1 103 ? -3.493 3.375 2.669 1.00 94.62 103 GLU A N 1
ATOM 804 C CA . GLU A 1 103 ? -2.095 3.549 2.278 1.00 94.62 103 GLU A CA 1
ATOM 805 C C . GLU A 1 103 ? -1.882 3.161 0.814 1.00 94.62 103 GLU A C 1
ATOM 807 O O . GLU A 1 103 ? -2.277 2.077 0.377 1.00 94.62 103 GLU A O 1
ATOM 812 N N . HIS A 1 104 ? -1.243 4.038 0.044 1.00 97.19 104 HIS A N 1
ATOM 813 C CA . HIS A 1 104 ? -0.815 3.712 -1.312 1.00 97.19 104 HIS A CA 1
ATOM 814 C C . HIS A 1 104 ? 0.555 3.034 -1.270 1.00 97.19 104 HIS A C 1
ATOM 816 O O . HIS A 1 104 ? 1.519 3.573 -0.732 1.00 97.19 104 HIS A O 1
ATOM 822 N N . VAL A 1 105 ? 0.636 1.834 -1.839 1.00 97.19 105 VAL A N 1
ATOM 823 C CA . VAL A 1 105 ? 1.854 1.025 -1.873 1.00 97.19 105 VAL A CA 1
ATOM 824 C C . VAL A 1 105 ? 2.309 0.869 -3.319 1.00 97.19 105 VAL A C 1
ATOM 826 O O . VAL A 1 105 ? 1.866 -0.025 -4.038 1.00 97.19 105 VAL A O 1
ATOM 829 N N . CYS A 1 106 ? 3.211 1.746 -3.750 1.00 95.56 106 CYS A N 1
ATOM 830 C CA . CYS A 1 106 ? 3.849 1.639 -5.055 1.00 95.56 106 CYS A CA 1
ATOM 831 C C . CYS A 1 106 ? 5.116 0.783 -4.955 1.00 95.56 106 CYS A C 1
ATOM 833 O O . CYS A 1 106 ? 6.130 1.211 -4.403 1.00 95.56 106 CYS A O 1
ATOM 835 N N . VAL A 1 107 ? 5.085 -0.432 -5.510 1.00 94.38 107 VAL A N 1
ATOM 836 C CA . VAL A 1 107 ? 6.211 -1.375 -5.362 1.00 94.38 107 VAL A CA 1
ATOM 837 C C . VAL A 1 107 ? 7.484 -0.889 -6.051 1.00 94.38 107 VAL A C 1
ATOM 839 O O . VAL A 1 107 ? 8.574 -1.125 -5.541 1.00 94.38 107 VAL A O 1
ATOM 842 N N . ALA A 1 108 ? 7.361 -0.172 -7.170 1.00 90.25 108 ALA A N 1
ATOM 843 C CA . ALA A 1 108 ? 8.524 0.422 -7.828 1.00 90.25 108 ALA A CA 1
ATOM 844 C C . ALA A 1 108 ? 9.230 1.427 -6.904 1.00 90.25 108 ALA A C 1
ATOM 846 O O . ALA A 1 108 ? 10.441 1.350 -6.734 1.00 90.25 108 ALA A O 1
ATOM 847 N N . ASP A 1 109 ? 8.468 2.300 -6.241 1.00 93.44 109 ASP A N 1
ATOM 848 C CA . ASP A 1 109 ? 9.036 3.329 -5.368 1.00 93.44 109 ASP A CA 1
ATOM 849 C C . ASP A 1 109 ? 9.618 2.709 -4.085 1.00 93.44 109 ASP A C 1
ATOM 851 O O . ASP A 1 109 ? 10.655 3.159 -3.600 1.00 93.44 109 ASP A O 1
ATOM 855 N N . LEU A 1 110 ? 9.014 1.625 -3.571 1.00 94.88 110 LEU A N 1
ATOM 856 C CA . LEU A 1 110 ? 9.600 0.847 -2.475 1.00 94.88 110 LEU A CA 1
ATOM 857 C C . LEU A 1 110 ? 10.969 0.278 -2.851 1.00 94.88 110 LEU A C 1
ATOM 859 O O . LEU A 1 110 ? 11.896 0.358 -2.048 1.00 94.88 110 LEU A O 1
ATOM 863 N N . VAL A 1 111 ? 11.093 -0.321 -4.040 1.00 94.12 111 VAL A N 1
ATOM 864 C CA . VAL A 1 111 ? 12.358 -0.906 -4.508 1.00 94.12 111 VAL A CA 1
ATOM 865 C C . VAL A 1 111 ? 13.409 0.189 -4.680 1.00 94.12 111 VAL A C 1
ATOM 867 O O . VAL A 1 111 ? 14.507 0.046 -4.147 1.00 94.12 111 VAL A O 1
ATOM 870 N N . GLU A 1 112 ? 13.070 1.303 -5.336 1.00 92.19 112 GLU A N 1
ATOM 871 C CA . GLU A 1 112 ? 13.979 2.450 -5.475 1.00 92.19 112 GLU A CA 1
ATOM 872 C C . GLU A 1 112 ? 14.441 2.991 -4.117 1.00 92.19 112 GLU A C 1
ATOM 874 O O . GLU A 1 112 ? 15.639 3.149 -3.882 1.00 92.19 112 GLU A O 1
ATOM 879 N N . GLY A 1 113 ? 13.513 3.193 -3.179 1.00 93.81 113 GLY A N 1
A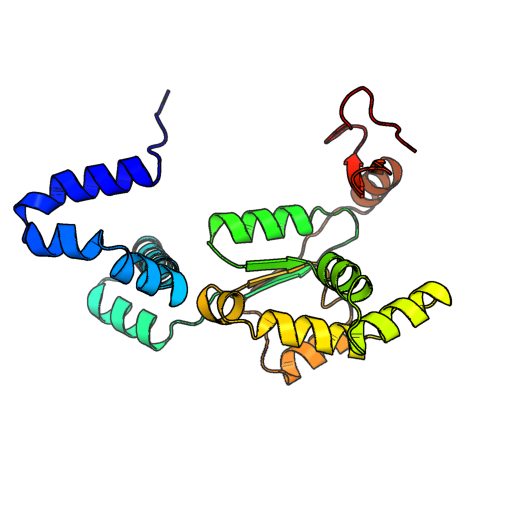TOM 880 C CA . GLY A 1 113 ? 13.843 3.641 -1.829 1.00 93.81 113 GLY A CA 1
ATOM 881 C C . GLY A 1 113 ? 14.718 2.640 -1.070 1.00 93.81 113 GLY A C 1
ATOM 882 O O . GLY A 1 113 ? 15.698 3.031 -0.436 1.00 93.81 113 GLY A O 1
ATOM 883 N N . MET A 1 114 ? 14.417 1.340 -1.165 1.00 95.50 114 MET A N 1
ATOM 884 C CA . MET A 1 114 ? 15.176 0.286 -0.486 1.00 95.50 114 MET A CA 1
ATOM 885 C C . MET A 1 114 ? 16.617 0.209 -0.998 1.00 95.50 114 MET A C 1
ATOM 887 O O . MET A 1 114 ? 17.541 0.114 -0.186 1.00 95.50 114 MET A O 1
ATOM 891 N N . LYS A 1 115 ? 16.827 0.346 -2.314 1.00 93.06 115 LYS A N 1
ATOM 892 C CA . LYS A 1 115 ? 18.161 0.393 -2.934 1.00 93.06 115 LYS A CA 1
ATOM 893 C C . LYS A 1 115 ? 19.020 1.541 -2.415 1.00 93.06 115 LYS A C 1
ATOM 895 O O . LYS A 1 115 ? 20.239 1.407 -2.408 1.00 93.06 115 LYS A O 1
ATOM 900 N N . MET A 1 116 ? 18.435 2.644 -1.945 1.00 92.56 116 MET A N 1
ATOM 901 C CA . MET A 1 116 ? 19.182 3.769 -1.360 1.00 92.56 116 MET A CA 1
ATOM 902 C C . MET A 1 116 ? 19.634 3.511 0.087 1.00 92.56 116 MET A C 1
ATOM 904 O O . MET A 1 116 ? 20.532 4.195 0.582 1.00 92.56 116 MET A O 1
ATOM 908 N N . THR A 1 117 ? 19.068 2.512 0.767 1.00 93.56 117 THR A N 1
ATOM 909 C CA . THR A 1 117 ? 19.420 2.181 2.156 1.00 93.56 117 THR A CA 1
ATOM 910 C C . THR A 1 117 ? 20.714 1.365 2.257 1.00 93.56 117 THR A C 1
ATOM 912 O O . THR A 1 117 ? 21.111 0.679 1.318 1.00 93.56 117 THR A O 1
ATOM 915 N N . GLN A 1 118 ? 21.365 1.402 3.424 1.00 94.75 118 GLN A N 1
ATOM 916 C CA . GLN A 1 118 ? 22.533 0.563 3.751 1.00 94.75 118 GLN A CA 1
ATOM 917 C C . GLN A 1 118 ? 22.143 -0.761 4.437 1.00 94.75 118 GLN A C 1
ATOM 919 O O . GLN A 1 118 ? 22.919 -1.324 5.203 1.00 94.75 118 GLN A O 1
ATOM 924 N N . THR A 1 119 ? 20.916 -1.240 4.223 1.00 95.81 119 THR A N 1
ATOM 925 C CA . THR A 1 119 ? 20.464 -2.531 4.765 1.00 95.81 119 THR A CA 1
ATOM 926 C C . THR A 1 119 ? 20.950 -3.683 3.889 1.00 95.81 119 THR A C 1
ATOM 928 O O . THR A 1 119 ? 21.188 -3.488 2.699 1.00 95.81 119 THR A O 1
ATOM 931 N N . ASP A 1 120 ? 21.030 -4.900 4.434 1.00 95.75 120 ASP A N 1
ATOM 932 C CA . ASP A 1 120 ? 21.395 -6.091 3.649 1.00 95.75 120 ASP A CA 1
ATOM 933 C C . ASP A 1 120 ? 20.477 -6.288 2.433 1.00 95.75 120 ASP A C 1
ATOM 935 O O . ASP A 1 120 ? 20.936 -6.641 1.348 1.00 95.75 120 ASP A O 1
ATOM 939 N N . LEU A 1 121 ? 19.175 -6.018 2.592 1.00 94.88 121 LEU A N 1
ATOM 940 C CA . LEU A 1 121 ? 18.209 -6.086 1.497 1.00 94.88 121 LEU A CA 1
ATOM 941 C C . LEU A 1 121 ? 18.497 -5.018 0.433 1.00 94.88 121 LEU A C 1
ATOM 943 O O . LEU A 1 121 ? 18.532 -5.338 -0.753 1.00 94.88 121 LEU A O 1
ATOM 947 N N . GLY A 1 122 ? 18.745 -3.775 0.856 1.00 95.81 122 GLY A N 1
ATOM 948 C CA . GLY A 1 122 ? 19.064 -2.658 -0.033 1.00 95.81 122 GLY A CA 1
ATOM 949 C C . GLY A 1 122 ? 20.362 -2.856 -0.812 1.00 95.81 122 GLY A C 1
ATOM 950 O O . GLY A 1 122 ? 20.376 -2.657 -2.026 1.00 95.81 122 GLY A O 1
ATOM 951 N N . MET A 1 123 ? 21.425 -3.316 -0.143 1.00 96.19 123 MET A N 1
ATOM 952 C CA . MET A 1 123 ? 22.713 -3.618 -0.777 1.00 96.19 123 MET A CA 1
ATOM 953 C C . MET A 1 123 ? 22.564 -4.713 -1.833 1.00 96.19 123 MET A C 1
ATOM 955 O O . MET A 1 123 ? 22.972 -4.514 -2.972 1.00 96.19 123 MET A O 1
ATOM 959 N N . ARG A 1 124 ? 21.883 -5.819 -1.504 1.00 96.25 124 ARG A N 1
ATOM 960 C CA . ARG A 1 124 ? 21.632 -6.901 -2.467 1.00 96.25 124 ARG A CA 1
ATOM 961 C C . ARG A 1 124 ? 20.817 -6.430 -3.666 1.00 96.25 124 ARG A C 1
ATOM 963 O O . ARG A 1 124 ? 21.162 -6.758 -4.792 1.00 96.25 124 ARG A O 1
ATOM 970 N N . MET A 1 125 ? 19.743 -5.664 -3.451 1.00 95.31 125 MET A N 1
ATOM 971 C CA . MET A 1 125 ? 18.944 -5.123 -4.560 1.00 95.31 125 MET A CA 1
ATOM 972 C C . MET A 1 125 ? 19.779 -4.216 -5.475 1.00 95.31 125 MET A C 1
ATOM 974 O O . MET A 1 125 ? 19.640 -4.297 -6.693 1.00 95.31 125 MET A O 1
ATOM 978 N N . ARG A 1 126 ? 20.666 -3.393 -4.899 1.00 95.12 126 ARG A N 1
ATOM 979 C CA . ARG A 1 126 ? 21.574 -2.521 -5.653 1.00 95.12 126 ARG A CA 1
ATOM 980 C C . ARG A 1 126 ? 22.602 -3.315 -6.464 1.00 95.12 126 ARG A C 1
ATOM 982 O O . ARG A 1 126 ? 22.837 -2.982 -7.617 1.00 95.12 126 ARG A O 1
ATOM 989 N N . GLU A 1 127 ? 23.157 -4.391 -5.907 1.00 95.75 127 GLU A N 1
ATOM 990 C CA . GLU A 1 127 ? 24.114 -5.259 -6.609 1.00 95.75 127 GLU A CA 1
ATOM 991 C C . GLU A 1 127 ? 23.533 -5.866 -7.897 1.00 95.75 127 GLU A C 1
ATOM 993 O O . GLU A 1 127 ? 24.252 -5.970 -8.891 1.00 95.75 127 GLU A O 1
ATOM 998 N N . TYR A 1 128 ? 22.253 -6.263 -7.905 1.00 95.25 128 TYR A N 1
ATOM 999 C CA . TYR A 1 128 ? 21.595 -6.762 -9.123 1.00 95.25 128 TYR A CA 1
ATOM 1000 C C . TYR A 1 128 ? 21.484 -5.667 -10.188 1.00 95.25 128 TYR A C 1
ATOM 1002 O O . TYR A 1 128 ? 21.814 -5.907 -11.349 1.00 95.25 128 TYR A O 1
ATOM 1010 N N . GLU A 1 129 ? 21.095 -4.455 -9.792 1.00 89.06 129 GLU A N 1
ATOM 1011 C CA . GLU A 1 129 ? 20.987 -3.319 -10.711 1.00 89.06 129 GLU A CA 1
ATOM 1012 C C . GLU A 1 129 ? 22.347 -2.911 -11.294 1.00 89.06 129 GLU A C 1
ATOM 1014 O O . GLU A 1 129 ? 22.459 -2.699 -12.501 1.00 89.06 129 GLU A O 1
ATOM 1019 N N . GLU A 1 130 ? 23.400 -2.867 -10.473 1.00 92.69 130 GLU A N 1
ATOM 1020 C CA . GLU A 1 130 ? 24.772 -2.579 -10.921 1.00 92.69 130 GLU A CA 1
ATOM 1021 C C . GLU A 1 130 ? 25.291 -3.622 -11.928 1.00 92.69 130 GLU A C 1
ATOM 1023 O O . GLU A 1 130 ? 26.127 -3.312 -12.778 1.00 92.69 130 GLU A O 1
ATOM 1028 N N . GLN A 1 131 ? 24.761 -4.848 -11.876 1.00 95.25 131 GLN A N 1
ATOM 1029 C CA . GLN A 1 131 ? 25.037 -5.922 -12.835 1.00 95.25 131 GLN A CA 1
ATOM 1030 C C . GLN A 1 131 ? 24.123 -5.888 -14.072 1.00 95.25 131 GLN A C 1
ATOM 1032 O O . GLN A 1 131 ? 24.277 -6.722 -14.965 1.00 95.25 131 GLN A O 1
ATOM 1037 N N . GLY A 1 132 ? 23.175 -4.948 -14.146 1.00 92.25 132 GLY A N 1
ATOM 1038 C CA . GLY A 1 132 ? 22.173 -4.876 -15.212 1.00 92.25 132 GLY A CA 1
ATOM 1039 C C . GLY A 1 132 ? 21.149 -6.015 -15.169 1.00 92.25 132 GLY A C 1
ATOM 1040 O O . GLY A 1 132 ? 20.585 -6.367 -16.204 1.00 92.25 132 GLY A O 1
ATOM 1041 N N . LEU A 1 133 ? 20.945 -6.620 -13.997 1.00 92.62 133 LEU A N 1
ATOM 1042 C CA . LEU A 1 133 ? 20.000 -7.707 -13.761 1.00 92.62 133 LEU A CA 1
ATOM 1043 C C . LEU A 1 133 ? 18.737 -7.187 -13.067 1.00 92.62 133 LEU A C 1
ATOM 1045 O O . LEU A 1 133 ? 18.784 -6.259 -12.260 1.00 92.62 133 LEU A O 1
ATOM 1049 N N . ASP A 1 134 ? 17.608 -7.838 -13.338 1.00 88.38 134 ASP A N 1
ATOM 1050 C CA . ASP A 1 134 ? 16.368 -7.577 -12.612 1.00 88.38 134 ASP A CA 1
ATOM 1051 C C . ASP A 1 134 ? 16.487 -8.019 -11.147 1.00 88.38 134 ASP A C 1
ATOM 1053 O O . ASP A 1 134 ? 17.088 -9.050 -10.826 1.00 88.38 134 ASP A O 1
ATOM 1057 N N . VAL A 1 135 ? 15.861 -7.256 -10.248 1.00 92.19 135 VAL A N 1
ATOM 1058 C CA . VAL A 1 135 ? 15.767 -7.622 -8.831 1.00 92.19 135 VAL A CA 1
ATOM 1059 C C . VAL A 1 135 ? 14.932 -8.907 -8.693 1.00 92.19 135 VAL A C 1
ATOM 1061 O O . VAL A 1 135 ? 13.794 -8.929 -9.167 1.00 92.19 135 VAL A O 1
ATOM 1064 N N . PRO A 1 136 ? 15.439 -9.959 -8.017 1.00 92.69 136 PRO A N 1
ATOM 1065 C CA . PRO A 1 136 ? 14.708 -11.211 -7.840 1.00 92.69 136 PRO A CA 1
ATOM 1066 C C . PRO A 1 136 ? 13.369 -11.052 -7.113 1.00 92.69 136 PRO A C 1
ATOM 1068 O O . PRO A 1 136 ? 13.250 -10.276 -6.156 1.00 92.69 136 PRO A O 1
ATOM 1071 N N . ASP A 1 137 ? 12.388 -11.863 -7.517 1.00 90.69 137 ASP A N 1
ATOM 1072 C CA . ASP A 1 137 ? 11.033 -11.874 -6.956 1.00 90.69 137 ASP A CA 1
ATOM 1073 C C . ASP A 1 137 ? 11.032 -12.063 -5.433 1.00 90.69 137 ASP A C 1
ATOM 1075 O O . ASP A 1 137 ? 10.240 -11.423 -4.744 1.00 90.69 137 ASP A O 1
ATOM 1079 N N . GLU A 1 138 ? 11.942 -12.873 -4.882 1.00 92.88 138 GLU A N 1
ATOM 1080 C CA . GLU A 1 138 ? 12.012 -13.140 -3.440 1.00 92.88 138 GLU A CA 1
ATOM 1081 C C . GLU A 1 138 ? 12.411 -11.896 -2.628 1.00 92.88 138 GLU A C 1
ATOM 1083 O O . GLU A 1 138 ? 11.943 -11.695 -1.500 1.00 92.88 138 GLU A O 1
ATOM 1088 N N . LEU A 1 139 ? 13.268 -11.036 -3.192 1.00 94.75 139 LEU A N 1
ATOM 1089 C CA . LEU A 1 139 ? 13.664 -9.787 -2.537 1.00 94.75 139 LEU A CA 1
ATOM 1090 C C . LEU A 1 139 ? 12.506 -8.787 -2.552 1.00 94.75 139 LEU A C 1
ATOM 1092 O O . LEU A 1 139 ? 12.230 -8.147 -1.535 1.00 94.75 139 LEU A O 1
ATOM 1096 N N . VAL A 1 140 ? 11.800 -8.689 -3.683 1.00 93.81 140 VAL A N 1
ATOM 1097 C CA . VAL A 1 140 ? 10.605 -7.844 -3.814 1.00 93.81 140 VAL A CA 1
ATOM 1098 C C . VAL A 1 140 ? 9.500 -8.326 -2.874 1.00 93.81 140 VAL A C 1
ATOM 1100 O O . VAL A 1 140 ? 8.898 -7.517 -2.174 1.00 93.81 140 VAL A O 1
ATOM 1103 N N . GLU A 1 141 ? 9.267 -9.635 -2.791 1.00 94.06 141 GLU A N 1
ATOM 1104 C CA . GLU A 1 141 ? 8.292 -10.231 -1.876 1.00 94.06 141 GLU A CA 1
ATOM 1105 C C . GLU A 1 141 ? 8.607 -9.897 -0.417 1.00 94.06 141 GLU A C 1
ATOM 1107 O O . GLU A 1 141 ? 7.715 -9.480 0.325 1.00 94.06 141 GLU A O 1
ATOM 1112 N N . THR A 1 142 ? 9.872 -10.020 -0.008 1.00 94.81 142 THR A N 1
ATOM 1113 C CA . THR A 1 142 ? 10.311 -9.671 1.352 1.00 94.81 142 THR A CA 1
ATOM 1114 C C . THR A 1 142 ? 10.022 -8.200 1.662 1.00 94.81 142 THR A C 1
ATOM 1116 O O . THR A 1 142 ? 9.484 -7.875 2.725 1.00 94.81 142 THR A O 1
ATOM 1119 N N . LEU A 1 143 ? 10.332 -7.311 0.715 1.00 95.69 143 LEU A N 1
ATOM 1120 C CA . LEU A 1 143 ? 10.110 -5.874 0.841 1.00 95.69 143 LEU A CA 1
ATOM 1121 C C . LEU A 1 143 ? 8.619 -5.528 0.954 1.00 95.69 143 LEU A C 1
ATOM 1123 O O . LEU A 1 143 ? 8.206 -4.851 1.897 1.00 95.69 143 LEU A O 1
ATOM 1127 N N . VAL A 1 144 ? 7.804 -6.031 0.025 1.00 95.25 144 VAL A N 1
ATOM 1128 C CA . VAL A 1 144 ? 6.354 -5.794 -0.010 1.00 95.25 144 VAL A CA 1
ATOM 1129 C C . VAL A 1 144 ? 5.692 -6.349 1.247 1.00 95.25 144 VAL A C 1
ATOM 1131 O O . VAL A 1 144 ? 4.906 -5.656 1.886 1.00 95.25 144 VAL A O 1
ATOM 1134 N N . THR A 1 145 ? 6.049 -7.565 1.662 1.00 94.56 145 THR A N 1
ATOM 1135 C CA . THR A 1 145 ? 5.507 -8.187 2.879 1.00 94.56 145 THR A CA 1
ATOM 1136 C C . THR A 1 145 ? 5.820 -7.364 4.120 1.00 94.56 145 THR A C 1
ATOM 1138 O O . THR A 1 145 ? 4.962 -7.215 4.989 1.00 94.56 145 THR A O 1
ATOM 1141 N N . THR A 1 146 ? 7.037 -6.823 4.206 1.00 95.19 146 THR A N 1
ATOM 1142 C CA . THR A 1 146 ? 7.442 -5.962 5.322 1.00 95.19 146 THR A CA 1
ATOM 1143 C C . THR A 1 146 ? 6.584 -4.702 5.356 1.00 95.19 146 THR A C 1
ATOM 1145 O O . THR A 1 146 ? 5.975 -4.429 6.388 1.00 95.19 146 THR A O 1
ATOM 1148 N N . ARG A 1 147 ? 6.434 -4.011 4.216 1.00 95.81 147 ARG A N 1
ATOM 1149 C CA . ARG A 1 147 ? 5.605 -2.801 4.104 1.00 95.81 147 ARG A CA 1
ATOM 1150 C C . ARG A 1 147 ? 4.140 -3.066 4.461 1.00 95.81 147 ARG A C 1
ATOM 1152 O O . ARG A 1 147 ? 3.568 -2.355 5.277 1.00 95.81 147 ARG A O 1
ATOM 1159 N N . LEU A 1 148 ? 3.533 -4.115 3.902 1.00 95.19 148 LEU A N 1
ATOM 1160 C CA . LEU A 1 148 ? 2.112 -4.427 4.122 1.00 95.19 148 LEU A CA 1
ATOM 1161 C C . LEU A 1 148 ? 1.785 -4.827 5.571 1.00 95.19 148 LEU A C 1
ATOM 1163 O O . LEU A 1 148 ? 0.617 -4.801 5.962 1.00 95.19 148 LEU A O 1
ATOM 1167 N N . ARG A 1 149 ? 2.795 -5.193 6.370 1.00 93.94 149 ARG A N 1
ATOM 1168 C CA . ARG A 1 149 ? 2.657 -5.529 7.796 1.00 93.94 149 ARG A CA 1
ATOM 1169 C C . ARG A 1 149 ? 2.843 -4.334 8.729 1.00 93.94 149 ARG A C 1
ATOM 1171 O O . ARG A 1 149 ? 2.688 -4.490 9.941 1.00 93.94 149 ARG A O 1
ATOM 1178 N N . GLU A 1 150 ? 3.161 -3.158 8.202 1.00 93.94 150 GLU A N 1
ATOM 1179 C CA . GLU A 1 150 ? 3.252 -1.942 9.004 1.00 93.94 150 GLU A CA 1
ATOM 1180 C C . GLU A 1 150 ? 1.872 -1.509 9.528 1.00 93.94 150 GLU A C 1
ATOM 1182 O O . GLU A 1 150 ? 0.813 -1.928 9.045 1.00 93.94 150 GLU A O 1
ATOM 1187 N N . ARG A 1 151 ? 1.871 -0.715 10.606 1.00 89.25 151 ARG A N 1
ATOM 1188 C CA . ARG A 1 151 ? 0.649 -0.381 11.364 1.00 89.25 151 ARG A CA 1
ATOM 1189 C C . ARG A 1 151 ? -0.359 0.433 10.562 1.00 89.25 151 ARG A C 1
ATOM 1191 O O . ARG A 1 151 ? -1.557 0.304 10.778 1.00 89.25 151 ARG A O 1
ATOM 1198 N N . ASP A 1 152 ? 0.123 1.282 9.673 1.00 89.88 152 ASP A N 1
ATOM 1199 C CA . ASP A 1 152 ? -0.690 2.085 8.767 1.00 89.88 152 ASP A CA 1
ATOM 1200 C C . ASP A 1 152 ? -1.404 1.194 7.735 1.00 89.88 152 ASP A C 1
ATOM 1202 O O . ASP A 1 152 ? -2.627 1.258 7.629 1.00 89.88 152 ASP A O 1
ATOM 1206 N N . CYS A 1 153 ? -0.694 0.272 7.075 1.00 92.44 153 CYS A N 1
ATOM 1207 C CA . CYS A 1 153 ? -1.285 -0.688 6.140 1.00 92.44 153 CYS A CA 1
ATOM 1208 C C . CYS A 1 153 ? -2.253 -1.659 6.829 1.00 92.44 153 CYS A C 1
ATOM 1210 O O . CYS A 1 153 ? -3.319 -1.960 6.294 1.00 92.44 153 CYS A O 1
ATOM 1212 N N . THR A 1 154 ? -1.905 -2.146 8.022 1.00 89.19 154 THR A N 1
ATOM 1213 C CA . THR A 1 154 ? -2.751 -3.075 8.792 1.00 89.19 154 THR A CA 1
ATOM 1214 C C . THR A 1 154 ? -3.909 -2.389 9.518 1.00 89.19 154 THR A C 1
ATOM 1216 O O . THR A 1 154 ? -4.874 -3.062 9.863 1.00 89.19 154 THR A O 1
ATOM 1219 N N . GLY A 1 155 ? -3.846 -1.075 9.746 1.00 85.06 155 GLY A N 1
ATOM 1220 C CA . GLY A 1 155 ? -4.910 -0.297 10.385 1.00 85.06 155 GLY A CA 1
ATOM 1221 C C . GLY A 1 155 ? -5.875 0.342 9.385 1.00 85.06 155 GLY A C 1
ATOM 1222 O O . GLY A 1 155 ? -7.090 0.151 9.475 1.00 85.06 155 GLY A O 1
ATOM 1223 N N . LYS A 1 156 ? -5.343 1.088 8.410 1.00 85.50 156 LYS A N 1
ATOM 1224 C CA . LYS A 1 156 ? -6.127 1.799 7.382 1.00 85.50 156 LYS A CA 1
ATOM 1225 C C . LYS A 1 156 ? -6.539 0.896 6.227 1.00 85.50 156 LYS A C 1
ATOM 1227 O O . LYS A 1 156 ? -7.587 1.107 5.618 1.00 85.50 156 LYS A O 1
ATOM 1232 N N . GLY A 1 157 ? -5.725 -0.116 5.942 1.00 91.81 157 GLY A N 1
ATOM 1233 C CA . GLY A 1 157 ? -5.775 -0.860 4.694 1.00 91.81 157 GLY A CA 1
ATOM 1234 C C . GLY A 1 157 ? -4.808 -0.273 3.673 1.00 91.81 157 GLY A C 1
ATOM 1235 O O . GLY A 1 157 ? -4.106 0.705 3.937 1.00 91.81 157 GLY A O 1
ATOM 1236 N N . TRP A 1 158 ? -4.760 -0.879 2.496 1.00 95.81 158 TRP A N 1
ATOM 1237 C CA . TRP A 1 158 ? -3.793 -0.526 1.468 1.00 95.81 158 TRP A CA 1
ATOM 1238 C C . TRP A 1 158 ? -4.356 -0.708 0.063 1.00 95.81 158 TRP A C 1
ATOM 1240 O O . TRP A 1 158 ? -5.201 -1.564 -0.196 1.00 95.81 158 TRP A O 1
ATOM 1250 N N . VAL A 1 159 ? -3.853 0.089 -0.868 1.00 97.56 159 VAL A N 1
ATOM 1251 C CA . VAL A 1 159 ? -4.014 -0.122 -2.303 1.00 97.56 159 VAL A CA 1
ATOM 1252 C C . VAL A 1 159 ? -2.632 -0.182 -2.931 1.00 97.56 159 VAL A C 1
ATOM 1254 O O . VAL A 1 159 ? -1.833 0.740 -2.790 1.00 97.56 159 VAL A O 1
ATOM 1257 N N . MET A 1 160 ? -2.336 -1.294 -3.591 1.00 97.12 160 MET A N 1
ATOM 1258 C CA . MET A 1 160 ? -1.021 -1.569 -4.154 1.00 97.12 160 MET A CA 1
ATOM 1259 C C . MET A 1 160 ? -1.060 -1.504 -5.678 1.00 97.12 160 MET A C 1
ATOM 1261 O O . MET A 1 160 ? -1.986 -2.022 -6.306 1.00 97.12 160 MET A O 1
ATOM 1265 N N . ASP A 1 161 ? -0.037 -0.903 -6.278 1.00 95.12 161 ASP A N 1
ATOM 1266 C CA . ASP A 1 161 ? 0.192 -0.959 -7.719 1.00 95.12 161 ASP A CA 1
ATOM 1267 C C . ASP A 1 161 ? 1.590 -1.491 -8.048 1.00 95.12 161 ASP A C 1
ATOM 1269 O O . ASP A 1 161 ? 2.550 -1.377 -7.284 1.00 95.12 161 ASP A O 1
ATOM 1273 N N . GLY A 1 162 ? 1.696 -2.117 -9.220 1.00 85.56 162 GLY A N 1
ATOM 1274 C CA . GLY A 1 162 ? 2.967 -2.616 -9.736 1.00 85.56 162 GLY A CA 1
ATOM 1275 C C . GLY A 1 162 ? 3.380 -4.004 -9.240 1.00 85.56 162 GLY A C 1
ATOM 1276 O O . GLY A 1 162 ? 4.396 -4.496 -9.727 1.00 85.56 162 GLY A O 1
ATOM 1277 N N . TRP A 1 163 ? 2.607 -4.653 -8.364 1.00 91.69 163 TRP A N 1
ATOM 1278 C CA . TRP A 1 163 ? 2.783 -6.049 -7.943 1.00 91.69 163 TRP A CA 1
ATOM 1279 C C . TRP A 1 163 ? 1.450 -6.608 -7.402 1.00 91.69 163 TRP A C 1
ATOM 1281 O O . TRP A 1 163 ? 0.710 -5.847 -6.778 1.00 91.69 163 TRP A O 1
ATOM 1291 N N . PRO A 1 164 ? 1.117 -7.898 -7.594 1.00 92.38 164 PRO A N 1
ATOM 1292 C CA . PRO A 1 164 ? 1.811 -8.888 -8.419 1.00 92.38 164 PRO A CA 1
ATOM 1293 C C . PRO A 1 164 ? 1.667 -8.617 -9.929 1.00 92.38 164 PRO A C 1
ATOM 1295 O O . PRO A 1 164 ? 0.641 -8.140 -10.407 1.00 92.38 164 PRO A O 1
ATOM 1298 N N . ARG A 1 165 ? 2.715 -8.951 -10.687 1.00 88.75 165 ARG A N 1
ATOM 1299 C CA . ARG A 1 165 ? 2.793 -8.943 -12.160 1.00 88.75 165 ARG A CA 1
ATOM 1300 C C . ARG A 1 165 ? 2.759 -10.346 -12.764 1.00 88.75 165 ARG A C 1
ATOM 1302 O O . ARG A 1 165 ? 2.434 -10.490 -13.938 1.00 88.75 165 ARG A O 1
ATOM 1309 N N . THR A 1 166 ? 3.096 -11.374 -11.985 1.00 89.81 166 THR A N 1
ATOM 1310 C CA . THR A 1 166 ? 3.095 -12.774 -12.431 1.00 89.81 166 THR A CA 1
ATOM 1311 C C . THR A 1 166 ? 2.135 -13.623 -11.602 1.00 89.81 166 THR A C 1
ATOM 1313 O O . THR A 1 166 ? 1.826 -13.322 -10.447 1.00 89.81 166 THR A O 1
ATOM 1316 N N . ALA A 1 167 ? 1.682 -14.742 -12.173 1.00 91.62 167 ALA A N 1
ATOM 1317 C CA . ALA A 1 167 ? 0.856 -15.704 -11.445 1.00 91.62 167 ALA A CA 1
ATOM 1318 C C . ALA A 1 167 ? 1.586 -16.304 -10.229 1.00 91.62 167 ALA A C 1
ATOM 1320 O O . ALA A 1 167 ? 0.939 -16.680 -9.253 1.00 91.62 167 ALA A O 1
ATOM 1321 N N . GLN A 1 168 ? 2.921 -16.397 -10.274 1.00 92.00 168 GLN A N 1
ATOM 1322 C CA . GLN A 1 168 ? 3.713 -16.873 -9.141 1.00 92.00 168 GLN A CA 1
ATOM 1323 C C . GLN A 1 168 ? 3.703 -15.860 -7.994 1.00 92.00 168 GLN A C 1
ATOM 1325 O O . GLN A 1 168 ? 3.387 -16.237 -6.872 1.00 92.00 168 GLN A O 1
ATOM 1330 N N . GLN A 1 169 ? 3.933 -14.579 -8.283 1.00 92.12 169 GLN A N 1
ATOM 1331 C CA . GLN A 1 169 ? 3.843 -13.509 -7.286 1.00 92.12 169 GLN A CA 1
ATOM 1332 C C . GLN A 1 169 ? 2.452 -13.459 -6.631 1.00 92.12 169 GLN A C 1
ATOM 1334 O O . GLN A 1 169 ? 2.338 -13.340 -5.414 1.00 92.12 169 GLN A O 1
ATOM 1339 N N . ALA A 1 170 ? 1.381 -13.645 -7.412 1.00 92.50 170 ALA A N 1
ATOM 1340 C CA . ALA A 1 170 ? 0.020 -13.717 -6.876 1.00 92.50 170 ALA A CA 1
ATOM 1341 C C . ALA A 1 170 ? -0.189 -14.920 -5.933 1.00 92.50 170 ALA A C 1
ATOM 1343 O O . ALA A 1 170 ? -0.837 -14.792 -4.894 1.00 92.50 170 ALA A O 1
ATOM 1344 N N . ARG A 1 171 ? 0.386 -16.090 -6.257 1.00 93.12 171 ARG A N 1
ATOM 1345 C CA . ARG A 1 171 ? 0.373 -17.255 -5.354 1.00 93.12 171 ARG A CA 1
ATOM 1346 C C . ARG A 1 171 ? 1.132 -16.977 -4.060 1.00 93.12 171 ARG A C 1
ATOM 1348 O O . ARG A 1 171 ? 0.636 -17.352 -3.000 1.00 93.12 171 ARG A O 1
ATOM 1355 N N . ASN A 1 172 ? 2.279 -16.307 -4.139 1.00 90.69 172 ASN A N 1
ATOM 1356 C CA . ASN A 1 172 ? 3.082 -15.962 -2.967 1.00 90.69 172 ASN A CA 1
ATOM 1357 C C . ASN A 1 172 ? 2.327 -14.985 -2.052 1.00 90.69 172 ASN A C 1
ATOM 1359 O O . ASN A 1 172 ? 2.184 -15.255 -0.862 1.00 90.69 172 ASN A O 1
ATOM 1363 N N . LEU A 1 173 ? 1.720 -13.928 -2.611 1.00 91.06 173 LEU A N 1
ATOM 1364 C CA . LEU A 1 173 ? 0.873 -12.987 -1.861 1.00 91.06 173 LEU A CA 1
ATOM 1365 C C . LEU A 1 173 ? -0.230 -13.712 -1.075 1.00 91.06 173 LEU A C 1
ATOM 1367 O O . LEU A 1 173 ? -0.454 -13.445 0.108 1.00 91.06 173 LEU A O 1
ATOM 1371 N N . ARG A 1 174 ? -0.890 -14.679 -1.724 1.00 91.75 174 ARG A N 1
ATOM 1372 C CA . ARG A 1 174 ? -1.930 -15.496 -1.094 1.00 91.75 174 ARG A CA 1
ATOM 1373 C C . ARG A 1 174 ? -1.371 -16.412 -0.004 1.00 91.75 174 ARG A C 1
ATOM 1375 O O . ARG A 1 174 ? -1.980 -16.521 1.056 1.00 91.75 174 ARG A O 1
ATOM 1382 N N . ALA A 1 175 ? -0.223 -17.051 -0.236 1.00 92.12 175 ALA A N 1
ATOM 1383 C CA . ALA A 1 175 ? 0.439 -17.911 0.749 1.00 92.12 175 ALA A CA 1
ATOM 1384 C C . ALA A 1 175 ? 0.863 -17.141 2.013 1.00 92.12 175 ALA A C 1
ATOM 1386 O O . ALA A 1 175 ? 0.855 -17.698 3.109 1.00 92.12 175 ALA A O 1
ATOM 1387 N N . LEU A 1 176 ? 1.161 -15.848 1.873 1.00 89.62 176 LEU A N 1
ATOM 1388 C CA . LEU A 1 176 ? 1.479 -14.940 2.976 1.00 89.62 176 LEU A CA 1
ATOM 1389 C C . LEU A 1 176 ? 0.247 -14.458 3.761 1.00 89.62 176 LEU A C 1
ATOM 1391 O O . LEU A 1 176 ? 0.405 -13.748 4.756 1.00 89.62 176 LEU A O 1
ATOM 1395 N N . GLY A 1 177 ? -0.967 -14.822 3.330 1.00 90.44 177 GLY A N 1
ATOM 1396 C CA . GLY A 1 177 ? -2.220 -14.371 3.938 1.00 90.44 177 GLY A CA 1
ATOM 1397 C C . GLY A 1 177 ? -2.559 -12.908 3.639 1.00 90.44 177 GLY A C 1
ATOM 1398 O O . GLY A 1 177 ? -3.322 -12.297 4.383 1.00 90.44 177 GLY A O 1
ATOM 1399 N N . LEU A 1 178 ? -1.990 -12.340 2.572 1.00 91.19 178 LEU A N 1
ATOM 1400 C CA . LEU A 1 178 ? -2.154 -10.939 2.174 1.00 91.19 178 LEU A CA 1
ATOM 1401 C C . LEU A 1 178 ? -3.061 -10.797 0.937 1.00 91.19 178 LEU A C 1
ATOM 1403 O O . LEU A 1 178 ? -2.867 -9.907 0.112 1.00 91.19 178 LEU A O 1
ATOM 1407 N N . ASP A 1 179 ? -4.045 -11.689 0.795 1.00 90.62 179 ASP A N 1
ATOM 1408 C CA . ASP A 1 179 ? -4.986 -11.687 -0.330 1.00 90.62 179 ASP A CA 1
ATOM 1409 C C . ASP A 1 179 ? -5.782 -10.363 -0.364 1.00 90.62 179 ASP A C 1
ATOM 1411 O O . ASP A 1 179 ? -6.405 -9.998 0.645 1.00 90.62 179 ASP A O 1
ATOM 1415 N N . PRO A 1 180 ? -5.744 -9.595 -1.469 1.00 93.12 180 PRO A N 1
ATOM 1416 C CA . PRO A 1 180 ? -6.516 -8.369 -1.569 1.00 93.12 180 PRO A CA 1
ATOM 1417 C C . PRO A 1 180 ? -8.017 -8.669 -1.614 1.00 93.12 180 PRO A C 1
ATOM 1419 O O . PRO A 1 180 ? -8.469 -9.587 -2.294 1.00 93.12 180 PRO A O 1
ATOM 1422 N N . GLN A 1 181 ? -8.817 -7.833 -0.957 1.00 93.31 181 GLN A N 1
ATOM 1423 C CA . GLN A 1 181 ? -10.279 -7.907 -1.037 1.00 93.31 181 GLN A CA 1
ATOM 1424 C C . GLN A 1 181 ? -10.810 -7.532 -2.427 1.00 93.31 181 GLN A C 1
ATOM 1426 O O . GLN A 1 181 ? -11.904 -7.950 -2.804 1.00 93.31 181 GLN A O 1
ATOM 1431 N N . ALA A 1 182 ? -10.061 -6.723 -3.180 1.00 93.81 182 ALA A N 1
ATOM 1432 C CA . ALA A 1 182 ? -10.426 -6.304 -4.526 1.00 93.81 182 ALA A CA 1
ATOM 1433 C C . ALA A 1 182 ? -9.221 -6.282 -5.473 1.00 93.81 182 ALA A C 1
ATOM 1435 O O . ALA A 1 182 ? -8.127 -5.848 -5.117 1.00 93.81 182 ALA A O 1
ATOM 1436 N N . VAL A 1 183 ? -9.448 -6.675 -6.724 1.00 95.06 183 VAL A N 1
ATOM 1437 C CA . VAL A 1 183 ? -8.474 -6.524 -7.810 1.00 95.06 183 VAL A CA 1
ATOM 1438 C C . VAL A 1 183 ? -9.102 -5.653 -8.887 1.00 95.06 183 VAL A C 1
ATOM 1440 O O . VAL A 1 183 ? -10.124 -6.013 -9.468 1.00 95.06 183 VAL A O 1
ATOM 1443 N N . LEU A 1 184 ? -8.505 -4.490 -9.134 1.00 94.94 184 LEU A N 1
ATOM 1444 C CA . LEU A 1 184 ? -8.934 -3.561 -10.169 1.00 94.94 184 LEU A CA 1
ATOM 1445 C C . LEU A 1 184 ? -8.078 -3.779 -11.409 1.00 94.94 184 LEU A C 1
ATOM 1447 O O . LEU A 1 184 ? -6.865 -3.576 -11.375 1.00 94.94 184 LEU A O 1
ATOM 1451 N N . VAL A 1 185 ? -8.717 -4.174 -12.505 1.00 93.50 185 VAL A N 1
ATOM 1452 C CA . VAL A 1 185 ? -8.050 -4.404 -13.787 1.00 93.50 185 VAL A CA 1
ATOM 1453 C C . VAL A 1 185 ? -8.313 -3.215 -14.696 1.00 93.50 185 VAL A C 1
ATOM 1455 O O . VAL A 1 185 ? -9.455 -2.925 -15.040 1.00 93.50 185 VAL A O 1
ATOM 1458 N N . MET A 1 186 ? -7.253 -2.504 -15.068 1.00 91.81 186 MET A N 1
ATOM 1459 C CA . MET A 1 186 ? -7.325 -1.449 -16.066 1.00 91.81 186 MET A CA 1
ATOM 1460 C C . MET A 1 186 ? -7.151 -2.044 -17.456 1.00 91.81 186 MET A C 1
ATOM 1462 O O . MET A 1 186 ? -6.070 -2.523 -17.797 1.00 91.81 186 MET A O 1
ATOM 1466 N N . GLU A 1 187 ? -8.195 -1.936 -18.264 1.00 91.38 187 GLU A N 1
ATOM 1467 C CA . GLU A 1 187 ? -8.151 -2.236 -19.689 1.00 91.38 187 GLU A CA 1
ATOM 1468 C C . GLU A 1 187 ? -7.928 -0.937 -20.459 1.00 91.38 187 GLU A C 1
ATOM 1470 O O . GLU A 1 187 ? -8.678 0.031 -20.323 1.00 91.38 187 GLU A O 1
ATOM 1475 N N . VAL A 1 188 ? -6.849 -0.895 -21.235 1.00 90.00 188 VAL A N 1
ATOM 1476 C CA . VAL A 1 188 ? -6.499 0.250 -22.076 1.00 90.00 188 VAL A CA 1
ATOM 1477 C C . VAL A 1 188 ? -6.124 -0.302 -23.447 1.00 90.00 188 VAL A C 1
ATOM 1479 O O . VAL A 1 188 ? -5.310 -1.222 -23.486 1.00 90.00 188 VAL A O 1
ATOM 1482 N N . PRO A 1 189 ? -6.697 0.219 -24.549 1.00 93.25 189 PRO A N 1
ATOM 1483 C CA . PRO A 1 189 ? -6.341 -0.227 -25.893 1.00 93.25 189 PRO A CA 1
ATOM 1484 C C . PRO A 1 189 ? -4.843 -0.073 -26.164 1.00 93.25 189 PRO A C 1
ATOM 1486 O O . PRO A 1 189 ? -4.262 0.946 -25.784 1.00 93.25 189 PRO A O 1
ATOM 1489 N N . ASP A 1 190 ? -4.247 -1.031 -26.874 1.00 90.19 190 ASP A N 1
ATOM 1490 C CA . ASP A 1 190 ? -2.803 -1.050 -27.154 1.00 90.19 190 ASP A CA 1
ATOM 1491 C C . ASP A 1 190 ? -2.322 0.248 -27.807 1.00 90.19 190 ASP A C 1
ATOM 1493 O O . ASP A 1 190 ? -1.342 0.826 -27.352 1.00 90.19 190 ASP A O 1
ATOM 1497 N N . GLN A 1 191 ? -3.082 0.795 -28.763 1.00 89.62 191 GLN A N 1
ATOM 1498 C CA . GLN A 1 191 ? -2.752 2.074 -29.402 1.00 89.62 191 GLN A CA 1
ATOM 1499 C C . GLN A 1 191 ? -2.604 3.220 -28.390 1.00 89.62 191 GLN A C 1
ATOM 1501 O O . GLN A 1 191 ? -1.705 4.044 -28.493 1.00 89.62 191 GLN A O 1
ATOM 1506 N N . VAL A 1 192 ? -3.466 3.260 -27.369 1.00 86.88 192 VAL A N 1
ATOM 1507 C CA . VAL A 1 192 ? -3.397 4.285 -26.319 1.00 86.88 192 VAL A CA 1
ATOM 1508 C C . VAL A 1 192 ? -2.181 4.056 -25.422 1.00 86.88 192 VAL A C 1
ATOM 1510 O O . VAL A 1 192 ? -1.592 5.018 -24.932 1.00 86.88 192 VAL A O 1
ATOM 1513 N N . VAL A 1 193 ? -1.804 2.799 -25.178 1.00 87.69 193 VAL A N 1
ATOM 1514 C CA . VAL A 1 193 ? -0.584 2.464 -24.434 1.00 87.69 193 VAL A CA 1
ATOM 1515 C C . VAL A 1 193 ? 0.651 2.896 -25.220 1.00 87.69 193 VAL A C 1
ATOM 1517 O O . VAL A 1 193 ? 1.510 3.561 -24.647 1.00 87.69 193 VAL A O 1
ATOM 1520 N N . GLU A 1 194 ? 0.715 2.570 -26.511 1.00 87.31 194 GLU A N 1
ATOM 1521 C CA . GLU A 1 194 ? 1.799 2.961 -27.415 1.00 87.31 194 GLU A CA 1
ATOM 1522 C C . GLU A 1 194 ? 1.970 4.477 -27.437 1.00 87.31 194 GLU A C 1
ATOM 1524 O O . GLU A 1 194 ? 3.038 4.967 -27.073 1.00 87.31 194 GLU A O 1
ATOM 1529 N N . ASP A 1 195 ? 0.898 5.220 -27.727 1.00 86.00 195 ASP A N 1
ATOM 1530 C CA . ASP A 1 195 ? 0.923 6.682 -27.753 1.00 86.00 195 ASP A CA 1
ATOM 1531 C C . ASP A 1 195 ? 1.443 7.244 -26.418 1.00 86.00 195 ASP A C 1
ATOM 1533 O O . ASP A 1 195 ? 2.344 8.086 -26.380 1.00 86.00 195 ASP A O 1
ATOM 1537 N N . ARG A 1 196 ? 0.933 6.737 -25.287 1.00 84.75 196 ARG A N 1
ATOM 1538 C CA . ARG A 1 196 ? 1.337 7.222 -23.959 1.00 84.75 196 ARG A CA 1
ATOM 1539 C C . ARG A 1 196 ? 2.784 6.921 -23.610 1.00 84.75 196 ARG A C 1
ATOM 1541 O O . ARG A 1 196 ? 3.394 7.692 -22.871 1.00 84.75 196 ARG A O 1
ATOM 1548 N N . VAL A 1 197 ? 3.317 5.793 -24.069 1.00 83.88 197 VAL A N 1
ATOM 1549 C CA . VAL A 1 197 ? 4.722 5.439 -23.857 1.00 83.88 197 VAL A CA 1
ATOM 1550 C C . VAL A 1 197 ? 5.614 6.297 -24.753 1.00 83.88 197 VAL A C 1
ATOM 1552 O O . VAL A 1 197 ? 6.611 6.825 -24.265 1.00 83.88 197 VAL A O 1
ATOM 1555 N N . SER A 1 198 ? 5.234 6.500 -26.017 1.00 84.62 198 SER A N 1
ATOM 1556 C CA . SER A 1 198 ? 6.003 7.278 -26.995 1.00 84.62 198 SER A CA 1
ATOM 1557 C C . SER A 1 198 ? 6.155 8.756 -26.635 1.00 84.62 198 SER A C 1
ATOM 1559 O O . SER A 1 198 ? 7.155 9.367 -27.002 1.00 84.62 198 SER A O 1
ATOM 1561 N N . PHE A 1 199 ? 5.197 9.334 -25.906 1.00 80.81 199 PHE A N 1
ATOM 1562 C CA . PHE A 1 199 ? 5.229 10.745 -25.497 1.00 80.81 199 PHE A CA 1
ATOM 1563 C C . PHE A 1 199 ? 5.517 10.945 -24.006 1.00 80.81 199 PHE A C 1
ATOM 1565 O O . PHE A 1 199 ? 5.216 12.005 -23.446 1.00 80.81 199 PHE A O 1
ATOM 1572 N N . ARG A 1 200 ? 6.074 9.927 -23.343 1.00 79.94 200 ARG A N 1
ATOM 1573 C CA . ARG A 1 200 ? 6.489 10.014 -21.945 1.00 79.94 200 ARG A CA 1
ATOM 1574 C C . ARG A 1 200 ? 7.847 10.694 -21.851 1.00 79.94 200 ARG A C 1
ATOM 1576 O O . ARG A 1 200 ? 8.779 10.313 -22.549 1.00 79.94 200 ARG A O 1
ATOM 1583 N N . VAL A 1 201 ? 7.954 11.668 -20.958 1.00 80.12 201 VAL A N 1
ATOM 1584 C CA . VAL A 1 201 ? 9.175 12.451 -20.773 1.00 80.12 201 VAL A CA 1
ATOM 1585 C C . VAL A 1 201 ? 9.564 12.428 -19.300 1.00 80.12 201 VAL A C 1
ATOM 1587 O O . VAL A 1 201 ? 8.701 12.599 -18.438 1.00 80.12 201 VAL A O 1
ATOM 1590 N N . LEU A 1 202 ? 10.838 12.173 -19.001 1.00 80.00 202 LEU A N 1
ATOM 1591 C CA . LEU A 1 202 ? 11.357 12.141 -17.635 1.00 80.00 202 LEU A CA 1
ATOM 1592 C C . LEU A 1 202 ? 12.113 13.439 -17.365 1.00 80.00 202 LEU A C 1
ATOM 1594 O O . LEU A 1 202 ? 13.029 13.795 -18.102 1.00 80.00 202 LEU A O 1
ATOM 1598 N N . ASP A 1 203 ? 11.747 14.136 -16.298 1.00 80.00 203 ASP A N 1
ATOM 1599 C CA . ASP A 1 203 ? 12.581 15.211 -15.778 1.00 80.00 203 ASP A CA 1
ATOM 1600 C C . ASP A 1 203 ? 13.787 14.597 -15.043 1.00 80.00 203 ASP A C 1
ATOM 1602 O O . ASP A 1 203 ? 13.586 13.902 -14.045 1.00 80.00 203 ASP A O 1
ATOM 1606 N N . PRO A 1 204 ? 15.030 14.814 -15.511 1.00 72.75 204 PRO A N 1
ATOM 1607 C CA . PRO A 1 204 ? 16.216 14.202 -14.921 1.00 72.75 204 PRO A CA 1
ATOM 1608 C C . PRO A 1 204 ? 16.580 14.769 -13.542 1.00 72.75 204 PRO A C 1
ATOM 1610 O O . PRO A 1 204 ? 17.353 14.135 -12.827 1.00 72.75 204 PRO A O 1
ATOM 1613 N N . GLU A 1 205 ? 16.065 15.941 -13.158 1.00 75.12 205 GLU A N 1
ATOM 1614 C CA . GLU A 1 205 ? 16.348 16.536 -11.847 1.00 75.12 205 GLU A CA 1
ATOM 1615 C C . GLU A 1 205 ? 15.390 16.013 -10.780 1.00 75.12 205 GLU A C 1
ATOM 1617 O O . GLU A 1 205 ? 15.803 15.684 -9.668 1.00 75.12 205 GLU A O 1
ATOM 1622 N N . THR A 1 206 ? 14.104 15.914 -11.119 1.00 78.00 206 THR A N 1
ATOM 1623 C CA . THR A 1 206 ? 13.065 15.508 -10.163 1.00 78.00 206 THR A CA 1
ATOM 1624 C C . THR A 1 206 ? 12.670 14.037 -10.277 1.00 78.00 206 THR A C 1
ATOM 1626 O O . THR A 1 206 ? 11.938 13.541 -9.423 1.00 78.00 206 THR A O 1
ATOM 1629 N N . ASN A 1 207 ? 13.111 13.336 -11.329 1.00 69.38 207 ASN A N 1
ATOM 1630 C CA . ASN A 1 207 ? 12.603 12.023 -11.749 1.00 69.38 207 ASN A CA 1
ATOM 1631 C C . ASN A 1 207 ? 11.073 11.983 -11.931 1.00 69.38 207 ASN A C 1
ATOM 1633 O O . ASN A 1 207 ? 10.456 10.913 -11.938 1.00 69.38 207 ASN A O 1
ATOM 1637 N N . THR A 1 208 ? 10.444 13.147 -12.112 1.00 74.81 208 THR A N 1
ATOM 1638 C CA . THR A 1 208 ? 9.006 13.242 -12.356 1.00 74.81 208 THR A CA 1
ATOM 1639 C C . THR A 1 208 ? 8.709 12.878 -13.803 1.00 74.81 208 THR A C 1
ATOM 1641 O O . THR A 1 208 ? 9.367 13.335 -14.738 1.00 74.81 208 THR A O 1
ATOM 1644 N N . LEU A 1 209 ? 7.688 12.044 -13.996 1.00 74.50 209 LEU A N 1
ATOM 1645 C CA . LEU A 1 209 ? 7.252 11.604 -15.316 1.00 74.50 209 LEU A CA 1
ATOM 1646 C C . LEU A 1 209 ? 6.124 12.495 -15.829 1.00 74.50 209 LEU A C 1
ATOM 1648 O O . LEU A 1 209 ? 5.047 12.569 -15.239 1.00 74.50 209 LEU A O 1
ATOM 1652 N N . TYR A 1 210 ? 6.374 13.109 -16.976 1.00 78.00 210 TYR A N 1
ATOM 1653 C CA . TYR A 1 210 ? 5.446 13.945 -17.717 1.00 78.00 210 TYR A CA 1
ATOM 1654 C C . TYR A 1 210 ? 4.968 13.236 -18.984 1.00 78.00 210 TYR A C 1
ATOM 1656 O O . TYR A 1 210 ? 5.530 12.230 -19.425 1.00 78.00 210 TYR A O 1
ATOM 1664 N N . HIS A 1 211 ? 3.908 13.774 -19.579 1.00 79.69 211 HIS A N 1
ATOM 1665 C CA . HIS A 1 211 ? 3.428 13.350 -20.888 1.00 79.69 211 HIS A CA 1
ATOM 1666 C C . HIS A 1 211 ? 3.222 14.582 -21.755 1.00 79.69 211 HIS A C 1
ATOM 1668 O O . HIS A 1 211 ? 2.387 15.422 -21.414 1.00 79.69 211 HIS A O 1
ATOM 1674 N N . THR A 1 212 ? 3.911 14.654 -22.895 1.00 76.44 212 THR A N 1
ATOM 1675 C CA . THR A 1 212 ? 4.029 15.854 -23.746 1.00 76.44 212 THR A CA 1
ATOM 1676 C C . THR A 1 212 ? 2.702 16.572 -24.004 1.00 76.44 212 THR A C 1
ATOM 1678 O O . THR A 1 212 ? 2.661 17.796 -24.011 1.00 76.44 212 THR A O 1
ATOM 1681 N N . TYR A 1 213 ? 1.604 15.829 -24.174 1.00 74.00 213 TYR A N 1
ATOM 1682 C CA . TYR A 1 213 ? 0.285 16.407 -24.465 1.00 74.00 213 TYR A CA 1
ATOM 1683 C C . TYR A 1 213 ? -0.697 16.441 -23.288 1.00 74.00 213 TYR A C 1
ATOM 1685 O O . TYR A 1 213 ? -1.592 17.277 -23.265 1.00 74.00 213 TYR A O 1
ATOM 1693 N N . ALA A 1 214 ? -0.575 15.517 -22.335 1.00 70.25 214 ALA A N 1
ATOM 1694 C CA . ALA A 1 214 ? -1.616 15.274 -21.329 1.00 70.25 214 ALA A CA 1
ATOM 1695 C C . ALA A 1 214 ? -1.266 15.913 -19.983 1.00 70.25 214 ALA A C 1
ATOM 1697 O O . ALA A 1 214 ? -2.148 16.346 -19.249 1.00 70.25 214 ALA A O 1
ATOM 1698 N N . ASN A 1 215 ? 0.029 15.976 -19.679 1.00 74.94 215 ASN A N 1
ATOM 1699 C CA . ASN A 1 215 ? 0.588 16.668 -18.532 1.00 74.94 215 ASN A CA 1
ATOM 1700 C C . ASN A 1 215 ? 1.984 17.163 -18.941 1.00 74.94 215 ASN A C 1
ATOM 1702 O O . ASN A 1 215 ? 2.973 16.486 -18.632 1.00 74.94 215 ASN A O 1
ATOM 1706 N N . PRO A 1 216 ? 2.064 18.237 -19.751 1.00 77.44 216 PRO A N 1
ATOM 1707 C CA . PRO A 1 216 ? 3.335 18.730 -20.257 1.00 77.44 216 PRO A CA 1
ATOM 1708 C C . PRO A 1 216 ? 4.236 19.186 -19.100 1.00 77.44 216 PRO A C 1
ATOM 1710 O O . PRO A 1 216 ? 3.734 19.726 -18.110 1.00 77.44 216 PRO A O 1
ATOM 1713 N N . PRO A 1 217 ? 5.559 18.993 -19.214 1.00 77.75 217 PRO A N 1
ATOM 1714 C CA . PRO A 1 217 ? 6.501 19.477 -18.216 1.00 77.75 217 PRO A CA 1
ATOM 1715 C C . PRO A 1 217 ? 6.462 21.011 -18.109 1.00 77.75 217 PRO A C 1
ATOM 1717 O O . PRO A 1 217 ? 6.181 21.696 -19.100 1.00 77.75 217 PRO A O 1
ATOM 1720 N N . PRO A 1 218 ? 6.746 21.572 -16.920 1.00 79.06 218 PRO A N 1
ATOM 1721 C CA . PRO A 1 218 ? 6.822 23.015 -16.740 1.00 79.06 218 PRO A CA 1
ATOM 1722 C C . PRO A 1 218 ? 7.907 23.629 -17.639 1.00 79.06 218 PRO A C 1
ATOM 1724 O O . PRO A 1 218 ? 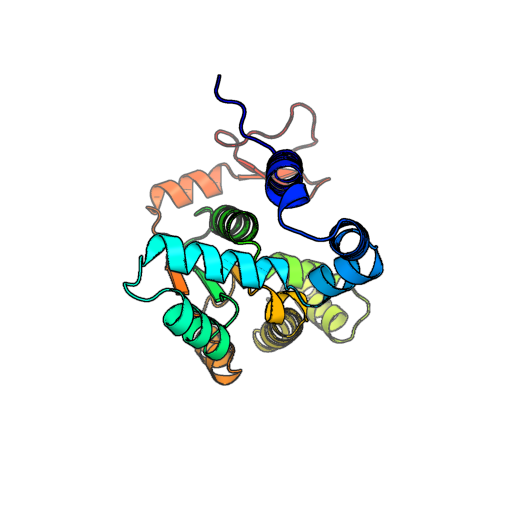8.982 23.061 -17.837 1.00 79.06 218 PRO A O 1
ATOM 1727 N N . LEU A 1 219 ? 7.618 24.809 -18.197 1.00 70.06 219 LEU A N 1
ATOM 1728 C CA . LEU A 1 219 ? 8.527 25.525 -19.095 1.00 70.06 219 LEU A CA 1
ATOM 1729 C C . LEU A 1 219 ? 9.831 25.879 -18.358 1.00 70.06 219 LEU A C 1
ATOM 1731 O O . LEU A 1 219 ? 9.817 26.724 -17.466 1.00 70.06 219 LEU A O 1
ATOM 1735 N N . GLY A 1 220 ? 10.949 25.256 -18.751 1.00 60.00 220 GLY A N 1
ATOM 1736 C CA . GLY A 1 220 ? 12.296 25.586 -18.263 1.00 60.00 220 GLY A CA 1
ATOM 1737 C C . GLY A 1 220 ? 13.058 24.467 -17.543 1.00 60.00 220 GLY A C 1
ATOM 1738 O O . GLY A 1 220 ? 14.227 24.674 -17.233 1.00 60.00 220 GLY A O 1
ATOM 1739 N N . GLY A 1 221 ? 12.451 23.298 -17.304 1.00 54.38 221 GLY A N 1
ATOM 1740 C CA . GLY A 1 221 ? 13.182 22.123 -16.807 1.00 54.38 221 GLY A CA 1
ATOM 1741 C C . GLY A 1 221 ? 14.116 21.563 -17.883 1.00 54.38 221 GLY A C 1
ATOM 1742 O O . GLY A 1 221 ? 13.772 21.588 -19.063 1.00 54.38 221 GLY A O 1
ATOM 1743 N N . GLY A 1 222 ? 15.307 21.089 -17.519 1.00 50.41 222 GLY A N 1
ATOM 1744 C CA . GLY A 1 222 ? 16.249 20.469 -18.454 1.00 50.41 222 GLY A CA 1
ATOM 1745 C C . GLY A 1 222 ? 15.754 19.098 -18.906 1.00 50.41 222 GLY A C 1
ATOM 1746 O O . GLY A 1 222 ? 16.184 18.087 -18.373 1.00 50.41 222 GLY A O 1
ATOM 1747 N N . ILE A 1 223 ? 14.825 19.055 -19.858 1.00 51.38 223 ILE A N 1
ATOM 1748 C CA . ILE A 1 223 ? 14.136 17.819 -20.238 1.00 51.38 223 ILE A CA 1
ATOM 1749 C C . ILE A 1 223 ? 14.959 17.005 -21.248 1.00 51.38 223 ILE A C 1
ATOM 1751 O O . ILE A 1 223 ? 15.489 17.571 -22.207 1.00 51.38 223 ILE A O 1
ATOM 1755 N N . ARG A 1 224 ? 15.059 15.687 -21.039 1.00 50.28 224 ARG A N 1
ATOM 1756 C CA . ARG A 1 224 ? 15.648 14.724 -21.983 1.00 50.28 224 ARG A CA 1
ATOM 1757 C C . ARG A 1 224 ? 14.614 13.718 -22.463 1.00 50.28 224 ARG A C 1
ATOM 1759 O O . ARG A 1 224 ? 13.761 13.313 -21.645 1.00 50.28 224 ARG A O 1
#

pLDDT: mean 83.26, std 13.68, range [36.59, 97.56]

Organism: Hemiselmis andersenii (NCBI:txid464988)

Sequence (224 aa):
MSHVLSTEDLIDTAYSSLKDDFDPALLTTIRAPLVQNYASKEHVEAMLRQILLRILLDRPEHPVPYMIDLIKEYRPRTAVVIGPPASGKRTLAEGIANRLGLEHVCVADLVEGMKMTQTDLGMRMREYEEQGLDVPDELVETLVTTRLRERDCTGKGWVMDGWPRTAQQARNLRALGLDPQAVLVMEVPDQVVEDRVSFRVLDPETNTLYHTYANPPPLGGGIR

InterPro domains:
  IPR000850 Adenylate kinase/UMP-CMP kinase [PR00094] (80-93)
  IPR000850 Adenylate kinase/UMP-CMP kinase [PR00094] (108-122)
  IPR000850 Adenylate kinase/UMP-CMP kinase [PR00094] (158-174)
  IPR000850 Adenylate kinase/UMP-CMP kinase [PTHR23359] (74-198)
  IPR000850 Adenylate kinase/UMP-CMP kinase [cd01428] (80-212)
  IPR027417 P-loop containing nucleoside triphosphate hydrolase [G3DSA:3.40.50.300] (79-222)
  IPR027417 P-loop containing nucleoside triphosphate hydrolase [SSF52540] (76-205)

Radius of gyration: 22.03 Å; chains: 1; bounding box: 58×46×59 Å

Foldseek 3Di:
DDPPQDPVSVVVVVCVVCVVVDDPVVVVVCVDPVNVCCCVLLVVVLLVVVLVVCCVVVVDPDSPVVSVVCVVVPFAAEEEEDEDPLLCSQVVQVVCCVVSVAAEAELVVLLVVLLPDPDPLNVQSVVCVVVVHHRDLVSSLVSVLVVCPDSRCRRNNYYYYDPDPDPVRQVSCVVSVNHGPYYHYRDDDPVVNVQQVVQWWAQPVPRDIAGCPPGNDPPPGPTD

Secondary structure (DSSP, 8-state):
------HHHHHHHHHHHHTTTS-HHHHHHHTSHHHHHHHHHTTHHHHHHHHHHHHHHH--SSHHHHHHHHHHT---EEEEEE-STTSSHHHHHHHHHHHHTPEEEEHHHHHHHHHHS-SHHHHHHHHHHHTTPPPPHHHHHHHHHHHHTSHHHHHHEEEEES---SHHHHHHHHHTT---SEEEE----HHHHHHHHHTEEE-TTT--EEETTTBPPPTTS---